Protein AF-A0A024VXI9-F1 (afdb_monomer_lite)

Radius of gyration: 25.1 Å; chains: 1; bounding box: 67×48×62 Å

Foldseek 3Di:
DDPVVLAQPLLVVLQVLLQVLLLVLLVLVVQLCVLLVVCLVCQVCLLVVVVSLVSNLVSLQVSLVVLVVSVVVVVVSFVVQLVLLLCLLVDDPPDDDPDPRSVSSSVVSVVVCVVQVVNDRPDCSDLSSTSQSSSVVDHPNVSHPQQRGCDQDDPPDPDGDQSHSSPSGRNSCPSSNPNPDPPVPPPDPDDPVRVVVVQVPPDQDVVRDRLPQDDLDDDFDWAQQLVVDPPSDHPDTDGSCRVSDDCNVVVVD

Structure (mmCIF, N/CA/C/O backbone):
data_AF-A0A024VXI9-F1
#
_entry.id   AF-A0A024VXI9-F1
#
loop_
_atom_site.group_PDB
_atom_site.id
_atom_site.type_symbol
_atom_site.label_atom_id
_atom_site.label_alt_id
_atom_site.label_comp_id
_atom_site.label_asym_id
_atom_site.label_entity_id
_atom_site.label_seq_id
_atom_site.pdbx_PDB_ins_code
_atom_site.Cartn_x
_atom_site.Cartn_y
_atom_site.Cartn_z
_atom_site.occupancy
_atom_site.B_iso_or_equiv
_atom_site.auth_seq_id
_atom_site.auth_comp_id
_atom_site.auth_asym_id
_atom_site.auth_atom_id
_atom_site.pdbx_PDB_model_num
ATOM 1 N N . MET A 1 1 ? -5.737 -18.892 -28.181 1.00 45.97 1 MET A N 1
ATOM 2 C CA . MET A 1 1 ? -4.770 -17.995 -27.533 1.00 45.97 1 MET A CA 1
ATOM 3 C C . MET A 1 1 ? -5.535 -16.730 -27.223 1.00 45.97 1 MET A C 1
ATOM 5 O O . MET A 1 1 ? -6.016 -16.097 -28.160 1.00 45.97 1 MET A O 1
ATOM 9 N N . THR A 1 2 ? -5.835 -16.485 -25.952 1.00 46.91 2 THR A N 1
ATOM 10 C CA . THR A 1 2 ? -6.564 -15.270 -25.558 1.00 46.91 2 THR A CA 1
ATOM 11 C C . THR A 1 2 ? -5.566 -14.113 -25.455 1.00 46.91 2 THR A C 1
ATOM 13 O O . THR A 1 2 ? -4.361 -14.361 -25.360 1.00 46.91 2 THR A O 1
ATOM 16 N N . PRO A 1 3 ? -6.013 -12.847 -25.497 1.00 58.66 3 PRO A N 1
ATOM 17 C CA . PRO A 1 3 ? -5.131 -11.696 -25.284 1.00 58.66 3 PRO A CA 1
ATOM 18 C C . PRO A 1 3 ? -4.272 -11.800 -24.004 1.00 58.66 3 PRO A C 1
ATOM 20 O O . PRO A 1 3 ? -3.153 -11.289 -23.977 1.00 58.66 3 PRO A O 1
ATOM 23 N N . ASP A 1 4 ? -4.741 -12.533 -22.987 1.00 55.09 4 ASP A N 1
ATOM 24 C CA . ASP A 1 4 ? -4.065 -12.730 -21.696 1.00 55.09 4 ASP A CA 1
ATOM 25 C C . ASP A 1 4 ? -2.755 -13.528 -21.780 1.00 55.09 4 ASP A C 1
ATOM 27 O O . ASP A 1 4 ? -1.863 -13.338 -20.946 1.00 55.09 4 ASP A O 1
ATOM 31 N N . ASP A 1 5 ? -2.601 -14.394 -22.790 1.00 59.16 5 ASP A N 1
ATOM 32 C CA . ASP A 1 5 ? -1.401 -15.222 -22.984 1.00 59.16 5 ASP A CA 1
ATOM 33 C C . ASP A 1 5 ? -0.154 -14.370 -23.304 1.00 59.16 5 ASP A C 1
ATOM 35 O O . ASP A 1 5 ? 0.978 -14.819 -23.106 1.00 59.16 5 ASP A O 1
ATOM 39 N N . TYR A 1 6 ? -0.353 -13.119 -23.738 1.00 74.44 6 TYR A N 1
ATOM 40 C CA . TYR A 1 6 ? 0.705 -12.179 -24.123 1.00 74.44 6 TYR A CA 1
ATOM 41 C C . TYR A 1 6 ? 1.133 -11.222 -23.000 1.00 74.44 6 TYR A C 1
ATOM 43 O O . TYR A 1 6 ? 2.160 -10.553 -23.127 1.00 74.44 6 TYR A O 1
ATOM 51 N N . ILE A 1 7 ? 0.389 -11.164 -21.889 1.00 84.50 7 ILE A N 1
ATOM 52 C CA . ILE A 1 7 ? 0.736 -10.323 -20.736 1.00 84.50 7 ILE A CA 1
ATOM 53 C C . ILE A 1 7 ? 1.818 -11.034 -19.905 1.00 84.50 7 ILE A C 1
ATOM 55 O O . ILE A 1 7 ? 1.638 -12.197 -19.542 1.00 84.50 7 ILE A O 1
ATOM 59 N N . PRO A 1 8 ? 2.940 -10.383 -19.549 1.00 90.94 8 PRO A N 1
ATOM 60 C CA . PRO A 1 8 ? 3.952 -10.995 -18.692 1.00 90.94 8 PRO A CA 1
ATOM 61 C C . PRO A 1 8 ? 3.363 -11.535 -17.381 1.00 90.94 8 PRO A C 1
ATOM 63 O O . PRO A 1 8 ? 2.559 -10.866 -16.725 1.00 90.94 8 PRO A O 1
ATOM 66 N N . GLN A 1 9 ? 3.796 -12.729 -16.957 1.00 90.31 9 GLN A N 1
ATOM 67 C CA . GLN A 1 9 ? 3.235 -13.411 -15.779 1.00 90.31 9 GLN A CA 1
ATOM 68 C C . GLN A 1 9 ? 3.266 -12.540 -14.517 1.00 90.31 9 GLN A C 1
ATOM 70 O O . GLN A 1 9 ? 2.297 -12.522 -13.763 1.00 90.31 9 GLN A O 1
ATOM 75 N N . ARG A 1 10 ? 4.335 -11.764 -14.325 1.00 92.56 10 ARG A N 1
ATOM 76 C CA . ARG A 1 10 ? 4.474 -10.813 -13.217 1.00 92.56 10 ARG A CA 1
ATOM 77 C C . ARG A 1 10 ? 3.333 -9.797 -13.140 1.00 92.56 10 ARG A C 1
ATOM 79 O O . ARG A 1 10 ? 2.882 -9.488 -12.042 1.00 92.56 10 ARG A O 1
ATOM 86 N N . LEU A 1 11 ? 2.860 -9.290 -14.280 1.00 93.06 11 LEU A N 1
ATOM 87 C CA . LEU A 1 11 ? 1.767 -8.314 -14.334 1.00 93.06 11 LEU A CA 1
ATOM 88 C C . LEU A 1 11 ? 0.408 -8.978 -14.079 1.00 93.06 11 LEU A C 1
ATOM 90 O O . LEU A 1 11 ? -0.421 -8.414 -13.366 1.00 93.06 11 LEU A O 1
ATOM 94 N N . ARG A 1 12 ? 0.212 -10.214 -14.558 1.00 92.56 12 ARG A N 1
ATOM 95 C CA . ARG A 1 12 ? -0.976 -11.023 -14.224 1.00 92.56 12 ARG A CA 1
ATOM 96 C C . ARG A 1 12 ? -1.051 -11.339 -12.729 1.00 92.56 12 ARG A C 1
ATOM 98 O O . ARG A 1 12 ? -2.090 -11.174 -12.112 1.00 92.56 12 ARG A O 1
ATOM 105 N N . TRP A 1 13 ? 0.064 -11.716 -12.109 1.00 94.38 13 TRP A N 1
ATOM 106 C CA . TRP A 1 13 ? 0.093 -11.938 -10.661 1.00 94.38 13 TRP A CA 1
ATOM 107 C C . TRP A 1 13 ? -0.081 -10.653 -9.860 1.00 94.38 13 TRP A C 1
ATOM 109 O O . TRP A 1 13 ? -0.671 -10.689 -8.789 1.00 94.38 13 TRP A O 1
ATOM 119 N N . MET A 1 14 ? 0.407 -9.514 -10.355 1.00 96.00 14 MET A N 1
ATOM 120 C CA . MET A 1 14 ? 0.192 -8.224 -9.700 1.00 96.00 14 MET A CA 1
ATOM 121 C C . MET A 1 14 ? -1.290 -7.824 -9.702 1.00 96.00 14 MET A C 1
ATOM 123 O O . MET A 1 14 ? -1.795 -7.377 -8.672 1.00 96.00 14 MET A O 1
ATOM 127 N N . THR A 1 15 ? -1.981 -7.997 -10.831 1.00 94.25 15 THR A N 1
ATOM 128 C CA . THR A 1 15 ? -3.424 -7.725 -10.947 1.00 94.25 15 THR A CA 1
ATOM 129 C C . THR A 1 15 ? -4.232 -8.684 -10.076 1.00 94.25 15 THR A C 1
ATOM 131 O O . THR A 1 15 ? -4.996 -8.223 -9.232 1.00 94.25 15 THR A O 1
ATOM 134 N N . GLU A 1 16 ? -3.962 -9.990 -10.151 1.00 93.69 16 GLU A N 1
ATOM 135 C CA . GLU A 1 16 ? -4.599 -10.999 -9.293 1.00 93.69 16 GLU A CA 1
ATOM 136 C C . GLU A 1 16 ? -4.354 -10.718 -7.796 1.00 93.69 16 GLU A C 1
ATOM 138 O O . GLU A 1 16 ? -5.261 -10.807 -6.966 1.00 93.69 16 GLU A O 1
ATOM 143 N N . TRP A 1 17 ? -3.137 -10.305 -7.429 1.00 97.62 17 TRP A N 1
ATOM 144 C CA . TRP A 1 17 ? -2.803 -9.920 -6.058 1.00 97.62 17 TRP A CA 1
ATOM 145 C C . TRP A 1 17 ? -3.652 -8.739 -5.567 1.00 97.62 17 TRP A C 1
ATOM 147 O O . TRP A 1 17 ? -4.118 -8.762 -4.426 1.00 97.62 17 TRP A O 1
ATOM 157 N N . ALA A 1 18 ? -3.891 -7.731 -6.413 1.00 96.69 18 ALA A N 1
ATOM 158 C CA . ALA A 1 18 ? -4.732 -6.585 -6.068 1.00 96.69 18 ALA A CA 1
ATOM 159 C C . ALA A 1 18 ? -6.206 -6.984 -5.879 1.00 96.69 18 ALA A C 1
ATOM 161 O O . ALA A 1 18 ? -6.856 -6.508 -4.945 1.00 96.69 18 ALA A O 1
ATOM 162 N N . GLU A 1 19 ? -6.718 -7.906 -6.695 1.00 95.25 19 GLU A N 1
ATOM 163 C CA . GLU A 1 19 ? -8.073 -8.454 -6.548 1.00 95.25 19 GLU A CA 1
ATOM 164 C C . GLU A 1 19 ? -8.240 -9.201 -5.215 1.00 95.25 19 GLU A C 1
ATOM 166 O O . GLU A 1 19 ? -9.183 -8.954 -4.455 1.00 95.25 19 GLU A O 1
ATOM 171 N N . TRP A 1 20 ? -7.294 -10.083 -4.875 1.00 97.38 20 TRP A N 1
ATOM 172 C CA . TRP A 1 20 ? -7.308 -10.805 -3.598 1.00 97.38 20 TRP A CA 1
ATOM 173 C C . TRP A 1 20 ? -7.130 -9.884 -2.395 1.00 97.38 20 TRP A C 1
ATOM 175 O O . TRP A 1 20 ? -7.787 -10.083 -1.367 1.00 97.38 20 TRP A O 1
ATOM 185 N N . PHE A 1 21 ? -6.285 -8.859 -2.520 1.00 97.44 21 PHE A N 1
ATOM 186 C CA . PHE A 1 21 ? -6.164 -7.817 -1.510 1.00 97.44 21 PHE A CA 1
ATOM 187 C C . PHE A 1 21 ? -7.519 -7.152 -1.254 1.00 97.44 21 PHE A C 1
ATOM 189 O O . PHE A 1 21 ? -7.932 -7.055 -0.099 1.00 97.44 21 PHE A O 1
ATOM 196 N N . CYS A 1 22 ? -8.235 -6.749 -2.308 1.00 97.25 22 CYS A N 1
ATOM 197 C CA . CYS A 1 22 ? -9.537 -6.101 -2.180 1.00 97.25 22 CYS A CA 1
ATOM 198 C C . CYS A 1 22 ? -10.584 -6.998 -1.506 1.00 97.25 22 CYS A C 1
ATOM 200 O O . CYS A 1 22 ? -11.308 -6.533 -0.623 1.00 97.25 22 CYS A O 1
ATOM 202 N N . LYS A 1 23 ? -10.622 -8.295 -1.834 1.00 96.81 23 LYS A N 1
ATOM 203 C CA . LYS A 1 23 ? -11.496 -9.269 -1.151 1.00 96.81 23 LYS A CA 1
ATOM 204 C C . LYS A 1 23 ? -11.173 -9.371 0.340 1.00 96.81 23 LYS A C 1
ATOM 206 O O . LYS A 1 23 ? -12.058 -9.245 1.186 1.00 96.81 23 LYS A O 1
ATOM 211 N N . MET A 1 24 ? -9.892 -9.518 0.675 1.00 97.00 24 MET A N 1
ATOM 212 C CA . MET A 1 24 ? -9.421 -9.574 2.061 1.00 97.00 24 MET A CA 1
ATOM 213 C C . MET A 1 24 ? -9.732 -8.280 2.830 1.00 97.00 24 MET A C 1
ATOM 215 O O . MET A 1 24 ? -10.194 -8.332 3.975 1.00 97.00 24 MET A O 1
ATOM 219 N N . GLN A 1 25 ? -9.508 -7.122 2.203 1.00 97.19 25 GLN A N 1
ATOM 220 C CA . GLN A 1 25 ? -9.774 -5.801 2.771 1.00 97.19 25 GLN A CA 1
ATOM 221 C C . GLN A 1 25 ? -11.268 -5.620 3.045 1.00 97.19 25 GLN A C 1
ATOM 223 O O . GLN A 1 25 ? -11.635 -5.187 4.137 1.00 97.19 25 GLN A O 1
ATOM 228 N N . SER A 1 26 ? -12.121 -6.028 2.105 1.00 96.38 26 SER A N 1
ATOM 229 C CA . SER A 1 26 ? -13.579 -5.983 2.228 1.00 96.38 26 SER A CA 1
ATOM 230 C C . SER A 1 26 ? -14.079 -6.830 3.403 1.00 96.38 26 SER A C 1
ATOM 232 O O . SER A 1 26 ? -14.871 -6.362 4.226 1.00 96.38 26 SER A O 1
ATOM 234 N N . GLU A 1 27 ? -13.550 -8.046 3.573 1.00 96.62 27 GLU A N 1
ATOM 235 C CA . GLU A 1 27 ? -13.871 -8.896 4.725 1.00 96.62 27 GLU A CA 1
ATOM 236 C C . GLU A 1 27 ? -13.400 -8.301 6.057 1.00 96.62 27 GLU A C 1
ATOM 238 O O . GLU A 1 27 ? -14.115 -8.359 7.064 1.00 96.62 27 GLU A O 1
ATOM 243 N N . ALA A 1 28 ? -12.187 -7.742 6.091 1.00 96.75 28 ALA A N 1
ATOM 244 C CA . ALA A 1 28 ? -11.655 -7.085 7.279 1.00 96.75 28 ALA A CA 1
ATOM 245 C C . ALA A 1 28 ? -12.487 -5.845 7.645 1.00 96.75 28 ALA A C 1
ATOM 247 O O . ALA A 1 28 ? -12.810 -5.649 8.817 1.00 96.75 28 ALA A O 1
ATOM 248 N N . TYR A 1 29 ? -12.889 -5.059 6.645 1.00 96.06 29 TYR A N 1
ATOM 249 C CA . TYR A 1 29 ? -13.752 -3.895 6.807 1.00 96.06 29 TYR A CA 1
ATOM 250 C C . TYR A 1 29 ? -15.145 -4.282 7.314 1.00 96.06 29 TYR A C 1
ATOM 252 O O . TYR A 1 29 ? -15.661 -3.644 8.229 1.00 96.06 29 TYR A O 1
ATOM 260 N N . LYS A 1 30 ? -15.749 -5.355 6.786 1.00 96.25 30 LYS A N 1
ATOM 261 C CA . LYS A 1 30 ? -17.047 -5.852 7.266 1.00 96.25 30 LYS A CA 1
ATOM 262 C C . LYS A 1 30 ? -16.998 -6.199 8.756 1.00 96.25 30 LYS A C 1
ATOM 264 O O . LYS A 1 30 ? -17.846 -5.734 9.514 1.00 96.25 30 LYS A O 1
ATOM 269 N N . LYS A 1 31 ? -15.965 -6.934 9.185 1.00 95.75 31 LYS A N 1
ATOM 270 C CA . LYS A 1 31 ? -15.748 -7.274 10.602 1.00 95.75 31 LYS A CA 1
ATOM 271 C C . LYS A 1 31 ? -15.567 -6.024 11.460 1.00 95.75 31 LYS A C 1
ATOM 273 O O . LYS A 1 31 ? -16.170 -5.926 12.523 1.00 95.75 31 LYS A O 1
ATOM 278 N N . LEU A 1 32 ? -14.782 -5.055 10.989 1.00 94.56 32 LEU A N 1
ATOM 279 C CA . LEU A 1 32 ? -14.606 -3.778 11.678 1.00 94.56 32 LEU A CA 1
ATOM 280 C C . LEU A 1 32 ? -15.942 -3.046 11.853 1.00 94.56 32 LEU A C 1
ATOM 282 O O . LEU A 1 32 ? -16.283 -2.639 12.960 1.00 94.56 32 LEU A O 1
ATOM 286 N N . LYS A 1 33 ? -16.717 -2.919 10.772 1.00 94.25 33 LYS A N 1
ATOM 287 C CA . LYS A 1 33 ? -18.013 -2.237 10.767 1.00 94.25 33 LYS A CA 1
ATOM 288 C C . LYS A 1 33 ? -19.001 -2.876 11.743 1.00 94.25 33 LYS A C 1
ATOM 290 O O . LYS A 1 33 ? -19.714 -2.157 12.435 1.00 94.25 33 LYS A O 1
ATOM 295 N N . GLU A 1 34 ? -19.044 -4.206 11.809 1.00 94.56 34 GLU A N 1
ATOM 296 C CA . GLU A 1 34 ? -19.900 -4.944 12.745 1.00 94.56 34 GLU A CA 1
ATOM 297 C C . GLU A 1 34 ? -19.502 -4.665 14.202 1.00 94.56 34 GLU A C 1
ATOM 299 O O . GLU A 1 34 ? -20.344 -4.253 15.002 1.00 94.56 34 GLU A O 1
ATOM 304 N N . GLN A 1 35 ? -18.214 -4.804 14.528 1.00 92.62 35 GLN A N 1
ATOM 305 C CA . GLN A 1 35 ? -17.695 -4.637 15.892 1.00 92.62 35 GLN A CA 1
ATOM 306 C C . GLN A 1 35 ? -17.712 -3.176 16.374 1.00 92.62 35 GLN A C 1
ATOM 308 O O . GLN A 1 35 ? -17.827 -2.920 17.569 1.00 92.62 35 GLN A O 1
ATOM 313 N N . CYS A 1 36 ? -17.643 -2.212 15.454 1.00 90.88 36 CYS A N 1
ATOM 314 C CA . CYS A 1 36 ? -17.674 -0.779 15.754 1.00 90.88 36 CYS A CA 1
ATOM 315 C C . CYS A 1 36 ? -19.050 -0.123 15.542 1.00 90.88 36 CYS A C 1
ATOM 317 O O . CYS A 1 36 ? -19.167 1.092 15.705 1.00 90.88 36 CYS A O 1
ATOM 319 N N . SER A 1 37 ? -20.091 -0.885 15.186 1.00 90.00 37 SER A N 1
ATOM 320 C CA . SER A 1 37 ? -21.435 -0.368 14.866 1.00 90.00 37 SER A CA 1
ATOM 321 C C . SER A 1 37 ? -22.007 0.524 15.974 1.00 90.00 37 SER A C 1
ATOM 323 O O . SER A 1 37 ? -22.328 1.688 15.735 1.00 90.00 37 SER A O 1
ATOM 325 N N . GLN A 1 38 ? -22.008 0.026 17.211 1.00 84.69 38 GLN A N 1
ATOM 326 C CA . GLN A 1 38 ? -22.490 0.761 18.384 1.00 84.69 38 GLN A CA 1
ATOM 327 C C . GLN A 1 38 ? -21.679 2.034 18.642 1.00 84.69 38 GLN A C 1
ATOM 329 O O . GLN A 1 38 ? -22.221 3.057 19.058 1.00 84.69 38 GLN A O 1
ATOM 334 N N . CYS A 1 39 ? -20.376 1.996 18.361 1.00 83.38 39 CYS A N 1
ATOM 335 C CA . CYS A 1 39 ? -19.511 3.155 18.523 1.00 83.38 39 CYS A CA 1
ATOM 336 C C . CYS A 1 39 ? -19.731 4.221 17.451 1.00 83.38 39 CYS A C 1
ATOM 338 O O . CYS A 1 39 ? -19.633 5.415 17.735 1.00 83.38 39 CYS A O 1
ATOM 340 N N . LYS A 1 40 ? -20.114 3.805 16.243 1.00 82.50 40 LYS A N 1
ATOM 341 C CA . LYS A 1 40 ? -20.500 4.709 15.160 1.00 82.50 40 LYS A CA 1
ATOM 342 C C . LYS A 1 40 ? -21.817 5.430 15.461 1.00 82.50 40 LYS A C 1
ATOM 344 O O . LYS A 1 40 ? -21.920 6.620 15.183 1.00 82.50 40 LYS A O 1
ATOM 349 N N . GLU A 1 41 ? -22.782 4.739 16.070 1.00 84.00 41 GLU A N 1
ATOM 350 C CA . GLU A 1 41 ? -24.074 5.313 16.480 1.00 84.00 41 GLU A CA 1
ATOM 351 C C . GLU A 1 41 ? -23.945 6.248 17.687 1.00 84.00 41 GLU A C 1
ATOM 353 O O . GLU A 1 41 ? -24.466 7.361 17.681 1.00 84.00 41 GLU A O 1
ATOM 358 N N . LYS A 1 42 ? -23.216 5.816 18.724 1.00 76.94 42 LYS A N 1
ATOM 359 C CA . LYS A 1 42 ? -23.038 6.585 19.965 1.00 76.94 42 LYS A CA 1
ATOM 360 C C . LYS A 1 42 ? -22.083 7.774 19.797 1.00 76.94 42 LYS A C 1
ATOM 362 O O . LYS A 1 42 ? -22.089 8.682 20.631 1.00 76.94 42 LYS A O 1
ATOM 367 N N . GLY A 1 43 ? -21.250 7.786 18.754 1.00 75.38 43 GLY A N 1
ATOM 368 C CA . GLY A 1 43 ? -20.264 8.839 18.514 1.00 75.38 43 GLY A CA 1
ATOM 369 C C . GLY A 1 43 ? -19.352 9.032 19.728 1.00 75.38 43 GLY A C 1
ATOM 370 O O . GLY A 1 43 ? -18.764 8.077 20.227 1.00 75.38 43 GLY A O 1
ATOM 371 N N . ASN A 1 44 ? -19.277 10.257 20.261 1.00 69.94 44 ASN A N 1
ATOM 372 C CA . ASN A 1 44 ? -18.457 10.552 21.446 1.00 69.94 44 ASN A CA 1
ATOM 373 C C . ASN A 1 44 ? -18.884 9.744 22.691 1.00 69.94 44 ASN A C 1
ATOM 375 O O . ASN A 1 44 ? -18.056 9.490 23.559 1.00 69.94 44 ASN A O 1
ATOM 379 N N . ASN A 1 45 ? -20.142 9.290 22.766 1.00 68.88 45 ASN A N 1
ATOM 380 C CA . ASN A 1 45 ? -20.634 8.504 23.900 1.00 68.88 45 ASN A CA 1
ATOM 381 C C . ASN A 1 45 ? -20.119 7.053 23.892 1.00 68.88 45 ASN A C 1
ATOM 383 O O . ASN A 1 45 ? -20.225 6.376 24.913 1.00 68.88 45 ASN A O 1
ATOM 387 N N . CYS A 1 46 ? -19.530 6.575 22.785 1.00 74.19 46 CYS A N 1
ATOM 388 C CA . CYS A 1 46 ? -18.820 5.288 22.740 1.00 74.19 46 CYS A CA 1
ATOM 389 C C . CYS A 1 46 ? -17.688 5.239 23.776 1.00 74.19 46 CYS A C 1
ATOM 391 O O . CYS A 1 46 ? -17.494 4.215 24.422 1.00 74.19 46 CYS A O 1
ATOM 393 N N . MET A 1 47 ? -17.012 6.369 24.018 1.00 66.19 47 MET A N 1
ATOM 394 C CA . MET A 1 47 ? -15.902 6.447 24.976 1.00 66.19 47 MET A CA 1
ATOM 395 C C . MET A 1 47 ? -16.342 6.232 26.430 1.00 66.19 47 MET A C 1
ATOM 397 O O . MET A 1 47 ? -15.533 5.875 27.283 1.00 66.19 47 MET A O 1
ATOM 401 N N . HIS A 1 48 ? -17.632 6.416 26.724 1.00 64.88 48 HIS A N 1
ATOM 402 C CA . HIS A 1 48 ? -18.211 6.138 28.038 1.00 64.88 48 HIS A CA 1
ATOM 403 C C . HIS A 1 48 ? -18.713 4.685 28.174 1.00 64.88 48 HIS A C 1
ATOM 405 O O . HIS A 1 48 ? -18.942 4.222 29.290 1.00 64.88 48 HIS A O 1
ATOM 411 N N . GLY A 1 49 ? -18.826 3.944 27.062 1.00 63.69 49 GLY A N 1
ATOM 412 C CA . GLY A 1 49 ? -19.119 2.508 27.004 1.00 63.69 49 GLY A CA 1
ATOM 413 C C . GLY A 1 49 ? -17.831 1.695 26.881 1.00 63.69 49 GLY A C 1
ATOM 414 O O . GLY A 1 49 ? -17.430 1.298 25.789 1.00 63.69 49 GLY A O 1
ATOM 415 N N . ARG A 1 50 ? -17.142 1.480 28.011 1.00 69.62 50 ARG A N 1
ATOM 416 C CA . ARG A 1 50 ? -15.787 0.891 28.053 1.00 69.62 50 ARG A CA 1
ATOM 417 C C . ARG A 1 50 ? -15.701 -0.467 27.328 1.00 69.62 50 ARG A C 1
ATOM 419 O O . ARG A 1 50 ? -14.696 -0.749 26.688 1.00 69.62 50 ARG A O 1
ATOM 426 N N . ASN A 1 51 ? -16.755 -1.286 27.381 1.00 78.62 51 ASN A N 1
ATOM 427 C CA . ASN A 1 51 ? -16.778 -2.611 26.748 1.00 78.62 51 ASN A CA 1
ATOM 428 C C . ASN A 1 51 ? -16.935 -2.539 25.221 1.00 78.62 51 ASN A C 1
ATOM 430 O O . ASN A 1 51 ? -16.219 -3.233 24.494 1.00 78.62 51 ASN A O 1
ATOM 434 N N . GLU A 1 52 ? -17.834 -1.689 24.725 1.00 80.62 52 GLU A N 1
ATOM 435 C CA . GLU A 1 52 ? -18.020 -1.456 23.292 1.00 80.62 52 GLU A CA 1
ATOM 436 C C . GLU A 1 52 ? -16.774 -0.827 22.669 1.00 80.62 52 GLU A C 1
ATOM 438 O O . GLU A 1 52 ? -16.325 -1.262 21.607 1.00 80.62 52 GLU A O 1
ATOM 443 N N . CYS A 1 53 ? -16.172 0.138 23.372 1.00 83.44 53 CYS A N 1
ATOM 444 C CA . CYS A 1 53 ? -14.942 0.776 22.927 1.00 83.44 53 CYS A CA 1
ATOM 445 C C . CYS A 1 53 ? -13.797 -0.232 22.810 1.00 83.44 53 CYS A C 1
ATOM 447 O O . CYS A 1 53 ? -13.174 -0.332 21.760 1.00 83.44 53 CYS A O 1
ATOM 449 N N . ASN A 1 54 ? -13.569 -1.048 23.845 1.00 85.25 54 ASN A N 1
ATOM 450 C CA . ASN A 1 54 ? -12.524 -2.076 23.828 1.00 85.25 54 ASN A CA 1
ATOM 451 C C . ASN A 1 54 ? -12.688 -3.049 22.652 1.00 85.25 54 ASN A C 1
ATOM 453 O O . ASN A 1 54 ? -11.707 -3.433 22.011 1.00 85.25 54 ASN A O 1
ATOM 457 N N . THR A 1 55 ? -13.933 -3.422 22.352 1.00 89.44 55 THR A N 1
ATOM 458 C CA . THR A 1 55 ? -14.264 -4.312 21.235 1.00 89.44 55 THR A CA 1
ATOM 459 C C . THR A 1 55 ? -13.943 -3.654 19.889 1.00 89.44 55 THR A C 1
ATOM 461 O O . THR A 1 55 ? -13.282 -4.264 19.045 1.00 89.44 55 THR A O 1
ATOM 464 N N . CYS A 1 56 ? -14.330 -2.387 19.704 1.00 89.75 56 CYS A N 1
ATOM 465 C CA . CYS A 1 56 ? -14.011 -1.634 18.494 1.00 89.75 56 CYS A CA 1
ATOM 466 C C . CYS A 1 56 ? -12.498 -1.394 18.343 1.00 89.75 56 CYS A C 1
ATOM 468 O O . CYS A 1 56 ? -11.949 -1.667 17.278 1.00 89.75 56 CYS A O 1
ATOM 470 N N . THR A 1 57 ? -11.788 -1.004 19.407 1.00 88.81 57 THR A N 1
ATOM 471 C CA . THR A 1 57 ? -10.323 -0.836 19.407 1.00 88.81 57 THR A CA 1
ATOM 472 C C . THR A 1 57 ? -9.608 -2.119 18.986 1.00 88.81 57 THR A C 1
ATOM 474 O O . THR A 1 57 ? -8.702 -2.088 18.147 1.00 88.81 57 THR A O 1
ATOM 477 N N . ALA A 1 58 ? -10.029 -3.270 19.520 1.00 90.62 58 ALA A N 1
ATOM 478 C CA . ALA A 1 58 ? -9.473 -4.563 19.132 1.00 90.62 58 ALA A CA 1
ATOM 479 C C . ALA A 1 58 ? -9.720 -4.867 17.643 1.00 90.62 58 ALA A C 1
ATOM 481 O O . ALA A 1 58 ? -8.815 -5.342 16.952 1.00 90.62 58 ALA A O 1
ATOM 482 N N . ALA A 1 59 ? -10.910 -4.544 17.127 1.00 94.00 59 ALA A N 1
ATOM 483 C CA . ALA A 1 59 ? -11.237 -4.703 15.713 1.00 94.00 59 ALA A CA 1
ATOM 484 C C . ALA A 1 59 ? -10.422 -3.759 14.807 1.00 94.00 59 ALA A C 1
ATOM 486 O O . ALA A 1 59 ? -9.903 -4.206 13.781 1.00 94.00 59 ALA A O 1
ATOM 487 N N . CYS A 1 60 ? -10.237 -2.494 15.200 1.00 91.69 60 CYS A N 1
ATOM 488 C CA . CYS A 1 60 ? -9.396 -1.521 14.494 1.00 91.69 60 CYS A CA 1
ATOM 489 C C . CYS A 1 60 ? -7.943 -1.999 14.414 1.00 91.69 60 CYS A C 1
ATOM 491 O O . CYS A 1 60 ? -7.344 -2.004 13.337 1.00 91.69 60 CYS A O 1
ATOM 493 N N . LYS A 1 61 ? -7.395 -2.503 15.527 1.00 91.81 61 LYS A N 1
ATOM 494 C CA . LYS A 1 61 ? -6.053 -3.095 15.558 1.00 91.81 61 LYS A CA 1
ATOM 495 C C . LYS A 1 61 ? -5.945 -4.306 14.629 1.00 91.81 61 LYS A C 1
ATOM 497 O O . LYS A 1 61 ? -5.008 -4.390 13.840 1.00 91.81 61 LYS A O 1
ATOM 502 N N . ALA A 1 62 ? -6.921 -5.213 14.671 1.00 94.12 62 ALA A N 1
ATOM 503 C CA . ALA A 1 62 ? -6.935 -6.391 13.809 1.00 94.12 62 ALA A CA 1
ATOM 504 C C . ALA A 1 62 ? -7.016 -6.031 12.313 1.00 94.12 62 ALA A C 1
ATOM 506 O O . ALA A 1 62 ? -6.374 -6.689 11.492 1.00 94.12 62 ALA A O 1
ATOM 507 N N . TYR A 1 63 ? -7.776 -4.990 11.952 1.00 95.31 63 TYR A N 1
ATOM 508 C CA . TYR A 1 63 ? -7.802 -4.443 10.594 1.00 95.31 63 TYR A CA 1
ATOM 509 C C . TYR A 1 63 ? -6.418 -3.907 10.200 1.00 95.31 63 TYR A C 1
ATOM 511 O O . TYR A 1 63 ? -5.840 -4.379 9.219 1.00 95.31 63 TYR A O 1
ATOM 519 N N . ARG A 1 64 ? -5.843 -3.008 11.011 1.00 94.00 64 ARG A N 1
ATOM 520 C CA . ARG A 1 64 ? -4.519 -2.408 10.778 1.00 94.00 64 ARG A CA 1
ATOM 521 C C . ARG A 1 64 ? -3.431 -3.463 10.579 1.00 94.00 64 ARG A C 1
ATOM 523 O O . ARG A 1 64 ? -2.652 -3.379 9.631 1.00 94.00 64 ARG A O 1
ATOM 530 N N . ASP A 1 65 ? -3.401 -4.483 11.433 1.00 92.19 65 ASP A N 1
ATOM 531 C CA . ASP A 1 65 ? -2.406 -5.558 11.378 1.00 92.19 65 ASP A CA 1
ATOM 532 C C . ASP A 1 65 ? -2.514 -6.393 10.095 1.00 92.19 65 ASP A C 1
ATOM 534 O O . ASP A 1 65 ? -1.499 -6.862 9.570 1.00 92.19 65 ASP A O 1
ATOM 538 N N . LYS A 1 66 ? -3.731 -6.583 9.567 1.00 94.88 66 LYS A N 1
ATOM 539 C CA . LYS A 1 66 ? -3.935 -7.233 8.268 1.00 94.88 66 LYS A CA 1
ATOM 540 C C . LYS A 1 66 ? -3.443 -6.347 7.134 1.00 94.88 66 LYS A C 1
ATOM 542 O O . LYS A 1 66 ? -2.609 -6.805 6.357 1.00 94.88 66 LYS A O 1
ATOM 547 N N . ILE A 1 67 ? -3.895 -5.095 7.069 1.00 95.00 67 ILE A N 1
ATOM 548 C CA . ILE A 1 67 ? -3.522 -4.165 5.995 1.00 95.00 67 ILE A CA 1
ATOM 549 C C . ILE A 1 67 ? -2.003 -3.987 5.918 1.00 95.00 67 ILE A C 1
ATOM 551 O O . ILE A 1 67 ? -1.425 -4.154 4.846 1.00 95.00 67 ILE A O 1
ATOM 555 N N . LYS A 1 68 ? -1.327 -3.809 7.059 1.00 93.25 68 LYS A N 1
ATOM 556 C CA . LYS A 1 68 ? 0.134 -3.640 7.124 1.00 93.25 68 LYS A CA 1
ATOM 557 C C . LYS A 1 68 ? 0.919 -4.834 6.565 1.00 93.25 68 LYS A C 1
ATOM 559 O O . LYS A 1 68 ? 2.031 -4.674 6.064 1.00 93.25 68 LYS A O 1
ATOM 564 N N . LYS A 1 69 ? 0.386 -6.059 6.651 1.00 94.38 69 LYS A N 1
ATOM 565 C CA . LYS A 1 69 ? 1.034 -7.242 6.051 1.00 94.38 69 LYS A CA 1
ATOM 566 C C . LYS A 1 69 ? 0.994 -7.187 4.525 1.00 94.38 69 LYS A C 1
ATOM 568 O O . LYS A 1 69 ? 1.998 -7.508 3.892 1.00 94.38 69 LYS A O 1
ATOM 573 N N . TRP A 1 70 ? -0.132 -6.762 3.961 1.00 97.06 70 TRP A N 1
ATOM 574 C CA . TRP A 1 70 ? -0.311 -6.618 2.517 1.00 97.06 70 TRP A CA 1
ATOM 575 C C . TRP A 1 70 ? 0.445 -5.409 1.970 1.00 97.06 70 TRP A C 1
ATOM 577 O O . TRP A 1 70 ? 1.110 -5.521 0.948 1.00 97.06 70 TRP A O 1
ATOM 587 N N . GLU A 1 71 ? 0.465 -4.298 2.701 1.00 94.50 71 GLU A N 1
ATOM 588 C CA . GLU A 1 71 ? 1.248 -3.113 2.346 1.00 94.50 71 GLU A CA 1
ATOM 589 C C . GLU A 1 71 ? 2.743 -3.429 2.190 1.00 94.50 71 GLU A C 1
ATOM 591 O O . GLU A 1 71 ? 3.386 -3.013 1.229 1.00 94.50 71 GLU A O 1
ATOM 596 N N . LYS A 1 72 ? 3.307 -4.256 3.081 1.00 93.69 72 LYS A N 1
ATOM 597 C CA . LYS A 1 72 ? 4.701 -4.716 2.955 1.00 93.69 72 LYS A CA 1
ATOM 598 C C . LYS A 1 72 ? 4.964 -5.485 1.660 1.00 93.69 72 LYS A C 1
ATOM 600 O O . LYS A 1 72 ? 6.076 -5.423 1.136 1.00 93.69 72 LYS A O 1
ATOM 605 N N . GLN A 1 73 ? 3.984 -6.245 1.172 1.00 94.19 73 GLN A N 1
ATOM 606 C CA . GLN A 1 73 ? 4.084 -6.928 -0.119 1.00 94.19 73 GLN A CA 1
ATOM 607 C C . GLN A 1 73 ? 3.952 -5.914 -1.260 1.00 94.19 73 GLN A C 1
ATOM 609 O O . GLN A 1 73 ? 4.803 -5.902 -2.149 1.00 94.19 73 GLN A O 1
ATOM 614 N N . TRP A 1 74 ? 2.972 -5.008 -1.176 1.00 95.50 74 TRP A N 1
ATOM 615 C CA . TRP A 1 74 ? 2.753 -3.941 -2.151 1.00 95.50 74 TRP A CA 1
ATOM 616 C C . TRP A 1 74 ? 3.997 -3.089 -2.378 1.00 95.50 74 TRP A C 1
ATOM 618 O O . TRP A 1 74 ? 4.373 -2.858 -3.520 1.00 95.50 74 TRP A O 1
ATOM 628 N N . THR A 1 75 ? 4.699 -2.689 -1.315 1.00 92.31 75 THR A N 1
ATOM 629 C CA . THR A 1 75 ? 5.926 -1.887 -1.424 1.00 92.31 75 THR A CA 1
ATOM 630 C C . THR A 1 75 ? 7.005 -2.578 -2.258 1.00 92.31 75 THR A C 1
ATOM 632 O O . THR A 1 75 ? 7.699 -1.923 -3.033 1.00 92.31 75 THR A O 1
A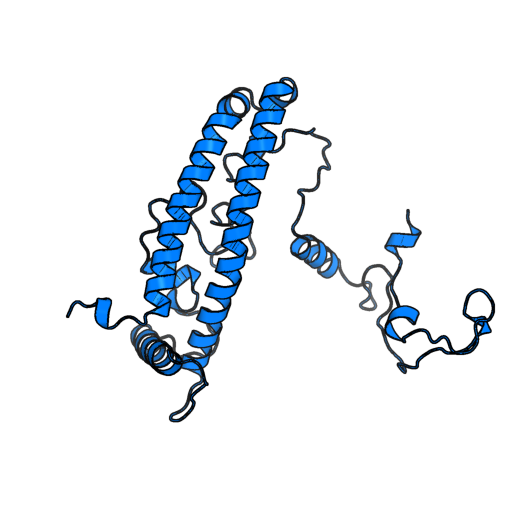TOM 635 N N . LYS A 1 76 ? 7.119 -3.908 -2.162 1.00 94.00 76 LYS A N 1
ATOM 636 C CA . LYS A 1 76 ? 8.055 -4.683 -2.988 1.00 94.00 76 LYS A CA 1
ATOM 637 C C . LYS A 1 76 ? 7.573 -4.796 -4.433 1.00 94.00 76 LYS A C 1
ATOM 639 O O . LYS A 1 76 ? 8.371 -4.639 -5.351 1.00 94.00 76 LYS A O 1
ATOM 644 N N . ILE A 1 77 ? 6.280 -5.054 -4.621 1.00 93.94 77 ILE A N 1
ATOM 645 C CA . ILE A 1 77 ? 5.650 -5.186 -5.939 1.00 93.94 77 ILE A CA 1
ATOM 646 C C . ILE A 1 77 ? 5.771 -3.871 -6.720 1.00 93.94 77 ILE A C 1
ATOM 648 O O . ILE A 1 77 ? 6.323 -3.873 -7.819 1.00 93.94 77 ILE A O 1
ATOM 652 N N . LYS A 1 78 ? 5.342 -2.745 -6.130 1.00 93.44 78 LYS A N 1
ATOM 653 C CA . LYS A 1 78 ? 5.392 -1.422 -6.769 1.00 93.44 78 LYS A CA 1
ATOM 654 C C . LYS A 1 78 ? 6.824 -0.990 -7.080 1.00 93.44 78 LYS A C 1
ATOM 656 O O . LYS A 1 78 ? 7.090 -0.550 -8.191 1.00 93.44 78 LYS A O 1
ATOM 661 N N . GLY A 1 79 ? 7.758 -1.218 -6.150 1.00 91.94 79 GLY A N 1
ATOM 662 C CA . GLY A 1 79 ? 9.168 -0.889 -6.357 1.00 91.94 79 GLY A CA 1
ATOM 663 C C . GLY A 1 79 ? 9.776 -1.667 -7.524 1.00 91.94 79 GLY A C 1
ATOM 664 O O . GLY A 1 79 ? 10.447 -1.081 -8.368 1.00 91.94 79 GLY A O 1
ATOM 665 N N . LYS A 1 80 ? 9.491 -2.975 -7.627 1.00 92.00 80 LYS A N 1
ATOM 666 C CA . LYS A 1 80 ? 9.995 -3.785 -8.744 1.00 92.00 80 LYS A CA 1
ATOM 667 C C . LYS A 1 80 ? 9.348 -3.413 -10.078 1.00 92.00 80 LYS A C 1
ATOM 669 O O . LYS A 1 80 ? 10.030 -3.419 -11.099 1.00 92.00 80 LYS A O 1
ATOM 674 N N . TYR A 1 81 ? 8.057 -3.087 -10.079 1.00 94.00 81 TYR A N 1
ATOM 675 C CA . TYR A 1 81 ? 7.360 -2.597 -11.268 1.00 94.00 81 TYR A CA 1
ATOM 676 C C . TYR A 1 81 ? 8.020 -1.321 -11.806 1.00 94.00 81 TYR A C 1
ATOM 678 O O . TYR A 1 81 ? 8.414 -1.283 -12.968 1.00 94.00 81 TYR A O 1
ATOM 686 N N . GLU A 1 82 ? 8.192 -0.307 -10.953 1.00 91.69 82 GLU A N 1
ATOM 687 C CA . GLU A 1 82 ? 8.765 0.992 -11.335 1.00 91.69 82 GLU A CA 1
ATOM 688 C C . GLU A 1 82 ? 10.222 0.850 -11.798 1.00 91.69 82 GLU A C 1
ATOM 690 O O . GLU A 1 82 ? 10.621 1.447 -12.798 1.00 91.69 82 GLU A O 1
ATOM 695 N N . GLU A 1 83 ? 11.005 -0.005 -11.132 1.00 90.44 83 GLU A N 1
ATOM 696 C CA . GLU A 1 83 ? 12.369 -0.346 -11.545 1.00 90.44 83 GLU A CA 1
ATOM 697 C C . GLU A 1 83 ? 12.403 -0.899 -12.982 1.00 90.44 83 GLU A C 1
ATOM 699 O O . GLU A 1 83 ? 13.182 -0.428 -13.811 1.00 90.44 83 GLU A O 1
ATOM 704 N N . LEU A 1 84 ? 11.547 -1.878 -13.295 1.00 91.38 84 LEU A N 1
ATOM 705 C CA . LEU A 1 84 ? 11.477 -2.498 -14.622 1.00 91.38 84 LEU A CA 1
ATOM 706 C C . LEU A 1 84 ? 10.934 -1.531 -15.683 1.00 91.38 84 LEU A C 1
ATOM 708 O O . LEU A 1 84 ? 11.436 -1.519 -16.808 1.00 91.38 84 LEU A O 1
ATOM 712 N N . TYR A 1 85 ? 9.961 -0.692 -15.326 1.00 89.94 85 TYR A N 1
ATOM 713 C CA . TYR A 1 85 ? 9.402 0.321 -16.220 1.00 89.94 85 TYR A CA 1
ATOM 714 C C . TYR A 1 85 ? 10.461 1.360 -16.625 1.00 89.94 85 TYR A C 1
ATOM 716 O O . TYR A 1 85 ? 10.648 1.638 -17.811 1.00 89.94 85 TYR A O 1
ATOM 724 N N . LEU A 1 86 ? 11.240 1.866 -15.662 1.00 88.06 86 LEU A N 1
ATOM 725 C CA . LEU A 1 86 ? 12.357 2.784 -15.922 1.00 88.06 86 LEU A CA 1
ATOM 726 C C . LEU A 1 86 ? 13.482 2.124 -16.728 1.00 88.06 86 LEU A C 1
ATOM 728 O O . LEU A 1 86 ? 14.110 2.763 -17.575 1.00 88.06 86 LEU A O 1
ATOM 732 N N . GLN A 1 87 ? 13.756 0.841 -16.491 1.00 87.38 87 GLN A N 1
ATOM 733 C CA . GLN A 1 87 ? 14.723 0.097 -17.298 1.00 87.38 87 GLN A CA 1
ATOM 734 C C . GLN A 1 87 ? 14.247 -0.080 -18.743 1.00 87.38 87 GLN A C 1
ATOM 736 O O . GLN A 1 87 ? 15.068 -0.007 -19.656 1.00 87.38 87 GLN A O 1
ATOM 741 N N . ALA A 1 88 ? 12.945 -0.233 -18.988 1.00 87.81 88 ALA A N 1
ATOM 742 C CA . ALA A 1 88 ? 12.396 -0.239 -20.343 1.00 87.81 88 ALA A CA 1
ATOM 743 C C . ALA A 1 88 ? 12.630 1.095 -21.075 1.00 87.81 88 ALA A C 1
ATOM 745 O O . ALA A 1 88 ? 13.055 1.058 -22.230 1.00 87.81 88 ALA A O 1
ATOM 746 N N . GLN A 1 89 ? 12.521 2.234 -20.379 1.00 84.12 89 GLN A N 1
ATOM 747 C CA . GLN A 1 89 ? 12.841 3.557 -20.941 1.00 84.12 89 GLN A CA 1
ATOM 748 C C . GLN A 1 89 ? 14.338 3.730 -21.264 1.00 84.12 89 GLN A C 1
ATOM 750 O O . GLN A 1 89 ? 14.698 4.436 -22.202 1.00 84.12 89 GLN A O 1
ATOM 755 N N . ARG A 1 90 ? 15.234 3.104 -20.483 1.00 79.50 90 ARG A N 1
ATOM 756 C CA . ARG A 1 90 ? 16.700 3.251 -20.627 1.00 79.50 90 ARG A CA 1
ATOM 757 C C . ARG A 1 90 ? 17.368 2.198 -21.508 1.00 79.50 90 ARG A C 1
ATOM 759 O O . ARG A 1 90 ? 18.486 2.414 -21.968 1.00 79.50 90 ARG A O 1
ATOM 766 N N . SER A 1 91 ? 16.758 1.027 -21.656 1.00 67.56 91 SER A N 1
ATOM 767 C CA . SER A 1 91 ? 17.443 -0.153 -22.190 1.00 67.56 91 SER A CA 1
ATOM 768 C C . SER A 1 91 ? 17.723 -0.029 -23.686 1.00 67.56 91 SER A C 1
ATOM 770 O O . SER A 1 91 ? 16.811 -0.016 -24.517 1.00 67.56 91 SER A O 1
ATOM 772 N N . SER A 1 92 ? 19.008 -0.019 -24.033 1.00 62.28 92 SER A N 1
ATOM 773 C CA . SER A 1 92 ? 19.505 -0.193 -25.396 1.00 62.28 92 SER A CA 1
ATOM 774 C C . SER A 1 92 ? 19.422 -1.662 -25.836 1.00 62.28 92 SER A C 1
ATOM 776 O O . SER A 1 92 ? 19.180 -2.569 -25.034 1.00 62.28 92 SER A O 1
ATOM 778 N N . ALA A 1 93 ? 19.599 -1.921 -27.134 1.00 56.16 93 ALA A N 1
ATOM 779 C CA . ALA A 1 93 ? 19.682 -3.288 -27.640 1.00 56.16 93 ALA A CA 1
ATOM 780 C C . ALA A 1 93 ? 20.859 -4.030 -26.968 1.00 56.16 93 ALA A C 1
ATOM 782 O O . ALA A 1 93 ? 21.998 -3.581 -27.059 1.00 56.16 93 ALA A O 1
ATOM 783 N N . GLY A 1 94 ? 20.579 -5.152 -26.291 1.00 55.97 94 GLY A N 1
ATOM 784 C CA . GLY A 1 94 ? 21.595 -6.030 -25.688 1.00 55.97 94 GLY A CA 1
ATOM 785 C C . GLY A 1 94 ? 21.713 -6.016 -24.157 1.00 55.97 94 GLY A C 1
ATOM 786 O O . GLY A 1 94 ? 22.502 -6.792 -23.626 1.00 55.97 94 GLY A O 1
ATOM 787 N N . THR A 1 95 ? 20.942 -5.208 -23.418 1.00 62.91 95 THR A N 1
ATOM 788 C CA . THR A 1 95 ? 20.946 -5.273 -21.942 1.00 62.91 95 THR A CA 1
ATOM 789 C C . THR A 1 95 ? 20.038 -6.391 -21.425 1.00 62.91 95 THR A C 1
ATOM 791 O O . THR A 1 95 ? 18.837 -6.390 -21.698 1.00 62.91 95 THR A O 1
ATOM 794 N N . GLY A 1 96 ? 20.593 -7.320 -20.646 1.00 60.62 96 GLY A N 1
ATOM 795 C CA . GLY A 1 96 ? 19.862 -8.412 -20.000 1.00 60.62 96 GLY A CA 1
ATOM 796 C C . GLY A 1 96 ? 20.339 -8.623 -18.565 1.00 60.62 96 GLY A C 1
ATOM 797 O O . GLY A 1 96 ? 21.538 -8.581 -18.300 1.00 60.62 96 GLY A O 1
ATOM 798 N N . PHE A 1 97 ? 19.400 -8.839 -17.645 1.00 66.19 97 PHE A N 1
ATOM 799 C CA . PHE A 1 97 ? 19.667 -9.193 -16.249 1.00 66.19 97 PHE A CA 1
ATOM 800 C C . PHE A 1 97 ? 19.285 -10.656 -15.986 1.00 66.19 97 PHE A C 1
ATOM 802 O O . PHE A 1 97 ? 18.537 -11.252 -16.755 1.00 66.19 97 PHE A O 1
ATOM 809 N N . TYR A 1 98 ? 19.777 -11.224 -14.881 1.00 65.31 98 TYR A N 1
ATOM 810 C CA . TYR A 1 98 ? 19.592 -12.634 -14.496 1.00 65.31 98 TYR A CA 1
ATOM 811 C C . TYR A 1 98 ? 18.141 -13.052 -14.150 1.00 65.31 98 TYR A C 1
ATOM 813 O O . TYR A 1 98 ? 17.928 -14.208 -13.792 1.00 65.31 98 TYR A O 1
ATOM 821 N N . ASP A 1 99 ? 17.146 -12.159 -14.226 1.00 74.00 99 ASP A N 1
ATOM 822 C CA . ASP A 1 99 ? 15.748 -12.493 -13.900 1.00 74.00 99 ASP A CA 1
ATOM 823 C C . ASP A 1 9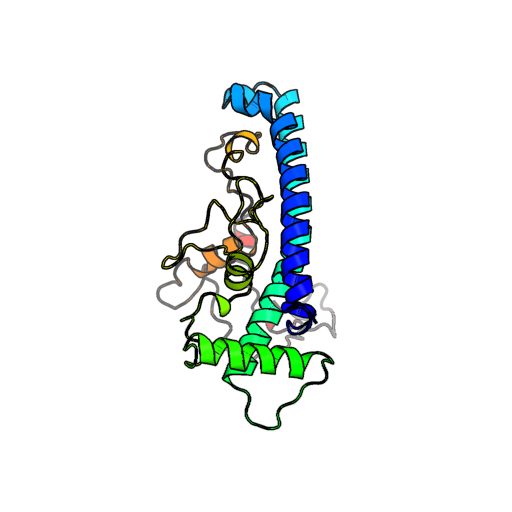9 ? 15.071 -13.192 -15.109 1.00 74.00 99 ASP A C 1
ATOM 825 O O . ASP A 1 99 ? 15.074 -12.622 -16.205 1.00 74.00 99 ASP A O 1
ATOM 829 N N . PRO A 1 100 ? 14.521 -14.419 -14.964 1.00 75.31 100 PRO A N 1
ATOM 830 C CA . PRO A 1 100 ? 13.990 -15.202 -16.086 1.00 75.31 100 PRO A CA 1
ATOM 831 C C . PRO A 1 100 ? 12.888 -14.514 -16.896 1.00 75.31 100 PRO A C 1
ATOM 833 O O . PRO A 1 100 ? 12.756 -14.774 -18.090 1.00 75.31 100 PRO A O 1
ATOM 836 N N . ASP A 1 101 ? 12.099 -13.639 -16.267 1.00 82.00 101 ASP A N 1
ATOM 837 C CA . ASP A 1 101 ? 11.011 -12.912 -16.929 1.00 82.00 101 ASP A CA 1
ATOM 838 C C . ASP A 1 101 ? 11.416 -11.504 -17.397 1.00 82.00 101 ASP A C 1
ATOM 840 O O . ASP A 1 101 ? 10.615 -10.801 -18.019 1.00 82.00 101 ASP A O 1
ATOM 844 N N . TYR A 1 102 ? 12.668 -11.102 -17.150 1.00 85.38 102 TYR A N 1
ATOM 845 C CA . TYR A 1 102 ? 13.157 -9.747 -17.380 1.00 85.38 102 TYR A CA 1
ATOM 846 C C . TYR A 1 102 ? 12.882 -9.253 -18.797 1.00 85.38 102 TYR A C 1
ATOM 848 O O . TYR A 1 102 ? 12.271 -8.206 -19.003 1.00 85.38 102 TYR A O 1
ATOM 856 N N . GLN A 1 103 ? 13.339 -10.030 -19.783 1.00 84.50 103 GLN A N 1
ATOM 857 C CA . GLN A 1 103 ? 13.247 -9.656 -21.191 1.00 84.50 103 GLN A CA 1
ATOM 858 C C . GLN A 1 103 ? 11.791 -9.533 -21.635 1.00 84.50 103 GLN A C 1
ATOM 860 O O . GLN A 1 103 ? 11.461 -8.611 -22.376 1.00 84.50 103 GLN A O 1
ATOM 865 N N . GLN A 1 104 ? 10.918 -10.419 -21.146 1.00 87.88 104 GLN A N 1
ATOM 866 C CA . GLN A 1 104 ? 9.497 -10.402 -21.477 1.00 87.88 104 GLN A CA 1
ATOM 867 C C . GLN A 1 104 ? 8.811 -9.153 -20.910 1.00 87.88 104 GLN A C 1
ATOM 869 O O . GLN A 1 104 ? 8.116 -8.452 -21.643 1.00 87.88 104 GLN A O 1
ATOM 874 N N . VAL A 1 105 ? 9.028 -8.849 -19.625 1.00 90.62 105 VAL A N 1
ATOM 875 C CA . VAL A 1 105 ? 8.418 -7.684 -18.965 1.00 90.62 105 VAL A CA 1
ATOM 876 C C . VAL A 1 105 ? 8.924 -6.378 -19.580 1.00 90.62 105 VAL A C 1
ATOM 878 O O . VAL A 1 105 ? 8.131 -5.488 -19.877 1.00 90.62 105 VAL A O 1
ATOM 881 N N . VAL A 1 106 ? 10.231 -6.269 -19.828 1.00 89.50 106 VAL A N 1
ATOM 882 C CA . VAL A 1 106 ? 10.826 -5.067 -20.427 1.00 89.50 106 VAL A CA 1
ATOM 883 C C . VAL A 1 106 ? 10.358 -4.863 -21.866 1.00 89.50 106 VAL A C 1
ATOM 885 O O . VAL A 1 106 ? 10.031 -3.737 -22.235 1.00 89.50 106 VAL A O 1
ATOM 888 N N . ALA A 1 107 ? 10.284 -5.923 -22.677 1.00 88.94 107 ALA A N 1
ATOM 889 C CA . ALA A 1 107 ? 9.757 -5.827 -24.039 1.00 88.94 107 ALA A CA 1
ATOM 890 C C . ALA A 1 107 ? 8.292 -5.365 -24.046 1.00 88.94 107 ALA A C 1
ATOM 892 O O . ALA A 1 107 ? 7.936 -4.476 -24.816 1.00 88.94 107 ALA A O 1
ATOM 893 N N . PHE A 1 108 ? 7.467 -5.903 -23.142 1.00 91.06 108 PHE A N 1
ATOM 894 C CA . PHE A 1 108 ? 6.082 -5.467 -22.978 1.00 91.06 108 PHE A CA 1
ATOM 895 C C . PHE A 1 108 ? 5.988 -3.984 -22.593 1.00 91.06 108 PHE A C 1
ATOM 897 O O . PHE A 1 108 ? 5.241 -3.233 -23.218 1.00 91.06 108 PHE A O 1
ATOM 904 N N . PHE A 1 109 ? 6.777 -3.530 -21.612 1.00 91.25 109 PHE A N 1
ATOM 905 C CA . PHE A 1 109 ? 6.779 -2.122 -21.214 1.00 91.25 109 PHE A CA 1
ATOM 906 C C . PHE A 1 109 ? 7.257 -1.181 -22.318 1.00 91.25 109 PHE A C 1
ATOM 908 O O . PHE A 1 109 ? 6.712 -0.089 -22.422 1.00 91.25 109 PHE A O 1
ATOM 915 N N . LYS A 1 110 ? 8.198 -1.590 -23.178 1.00 88.94 110 LYS A N 1
ATOM 916 C CA . LYS A 1 110 ? 8.605 -0.782 -24.339 1.00 88.94 110 LYS A CA 1
ATOM 917 C C . LYS A 1 110 ? 7.453 -0.540 -25.309 1.00 88.94 110 LYS A C 1
ATOM 919 O O . LYS A 1 110 ? 7.233 0.596 -25.722 1.00 88.94 110 LYS A O 1
ATOM 924 N N . GLU A 1 111 ? 6.705 -1.587 -25.651 1.00 89.56 111 GLU A N 1
ATOM 925 C CA . GLU A 1 111 ? 5.535 -1.442 -26.524 1.00 89.56 111 GLU A CA 1
ATOM 926 C C . GLU A 1 111 ? 4.432 -0.616 -25.845 1.00 89.56 111 GLU A C 1
ATOM 928 O O . GLU A 1 111 ? 3.840 0.258 -26.479 1.00 89.56 111 GLU A O 1
ATOM 933 N N . LEU A 1 112 ? 4.217 -0.807 -24.536 1.00 88.50 112 LEU A N 1
ATOM 934 C CA . LEU A 1 112 ? 3.260 -0.018 -23.756 1.00 88.50 112 LEU A CA 1
ATOM 935 C C . LEU A 1 112 ? 3.638 1.473 -23.715 1.00 88.50 112 LEU A C 1
ATOM 937 O O . LEU A 1 112 ? 2.784 2.329 -23.937 1.00 88.50 112 LEU A O 1
ATOM 941 N N . GLN A 1 113 ? 4.910 1.794 -23.472 1.00 88.50 113 GLN A N 1
ATOM 942 C CA . GLN A 1 113 ? 5.436 3.164 -23.459 1.00 88.50 113 GLN A CA 1
ATOM 943 C C . GLN A 1 113 ? 5.274 3.826 -24.827 1.00 88.50 113 GLN A C 1
ATOM 945 O O . GLN A 1 113 ? 4.736 4.929 -24.920 1.00 88.50 113 GLN A O 1
ATOM 950 N N . LYS A 1 114 ? 5.636 3.115 -25.901 1.00 86.94 114 LYS A N 1
ATOM 951 C CA . LYS A 1 114 ? 5.488 3.587 -27.282 1.00 86.94 114 LYS A CA 1
ATOM 952 C C . LYS A 1 114 ? 4.031 3.883 -27.641 1.00 86.94 114 LYS A C 1
ATOM 954 O O . LYS A 1 114 ? 3.760 4.918 -28.245 1.00 86.94 114 LYS A O 1
ATOM 959 N N . ALA A 1 115 ? 3.101 3.005 -27.259 1.00 87.56 115 ALA A N 1
ATOM 960 C CA . ALA A 1 115 ? 1.673 3.185 -27.520 1.00 87.56 115 ALA A CA 1
ATOM 961 C C . ALA A 1 115 ? 1.068 4.372 -26.749 1.00 87.56 115 ALA A C 1
ATOM 963 O O . ALA A 1 115 ? 0.172 5.038 -27.260 1.00 87.56 115 ALA A O 1
ATOM 964 N N . ASN A 1 116 ? 1.569 4.655 -25.542 1.00 84.25 116 ASN A N 1
ATOM 965 C CA . ASN A 1 116 ? 1.081 5.743 -24.689 1.00 84.25 116 ASN A CA 1
ATOM 966 C C . ASN A 1 116 ? 1.865 7.060 -24.847 1.00 84.25 116 ASN A C 1
ATOM 968 O O . ASN A 1 116 ? 1.531 8.042 -24.190 1.00 84.25 116 ASN A O 1
ATOM 972 N N . GLY A 1 117 ? 2.898 7.099 -25.696 1.00 81.25 117 GLY A N 1
ATOM 973 C CA . GLY A 1 117 ? 3.753 8.277 -25.872 1.00 81.25 117 GLY A CA 1
ATOM 974 C C . GLY A 1 117 ? 4.678 8.577 -24.684 1.00 81.25 117 GLY A C 1
ATOM 975 O O . GLY A 1 117 ? 5.213 9.679 -24.602 1.00 81.25 117 GLY A O 1
ATOM 976 N N . ASP A 1 118 ? 4.898 7.612 -23.787 1.00 78.06 118 ASP A N 1
ATOM 977 C CA . ASP A 1 118 ? 5.685 7.764 -22.555 1.00 78.06 118 ASP A CA 1
ATOM 978 C C . ASP A 1 118 ? 7.183 7.520 -22.795 1.00 78.06 118 ASP A C 1
ATOM 980 O O . ASP A 1 118 ? 7.793 6.582 -22.276 1.00 78.06 118 ASP A O 1
ATOM 984 N N . ASN A 1 119 ? 7.759 8.352 -23.664 1.00 70.19 119 ASN A N 1
ATOM 985 C CA . ASN A 1 119 ? 9.138 8.218 -24.142 1.00 70.19 119 ASN A CA 1
ATOM 986 C C . ASN A 1 119 ? 10.137 9.092 -23.364 1.00 70.19 119 ASN A C 1
ATOM 988 O O . ASN A 1 119 ? 11.344 9.006 -23.596 1.00 70.19 119 ASN A O 1
ATOM 992 N N . GLU A 1 120 ? 9.651 9.954 -22.467 1.00 72.81 120 GLU A N 1
ATOM 993 C CA . GLU A 1 120 ? 10.492 10.845 -21.671 1.00 72.81 120 GLU A CA 1
ATOM 994 C C . GLU A 1 120 ? 10.978 10.156 -20.394 1.00 72.81 120 GLU A C 1
ATOM 996 O O . GLU A 1 120 ? 10.205 9.638 -19.586 1.00 72.81 120 GLU A O 1
ATOM 1001 N N . LEU A 1 121 ? 12.297 10.160 -20.199 1.00 74.75 121 LEU A N 1
ATOM 1002 C CA . LEU A 1 121 ? 12.915 9.452 -19.090 1.00 74.75 121 LEU A CA 1
ATOM 1003 C C . LEU A 1 121 ? 12.524 10.073 -17.744 1.00 74.75 121 LEU A C 1
ATOM 1005 O O . LEU A 1 121 ? 12.900 11.204 -17.442 1.00 74.75 121 LEU A O 1
ATOM 1009 N N . GLY A 1 122 ? 11.856 9.288 -16.899 1.00 66.69 122 GLY A N 1
ATOM 1010 C CA . GLY A 1 122 ? 11.505 9.697 -15.536 1.00 66.69 122 GLY A CA 1
ATOM 1011 C C . GLY A 1 122 ? 10.398 10.751 -15.443 1.00 66.69 122 GLY A C 1
ATOM 1012 O O . GLY A 1 122 ? 10.165 11.275 -14.354 1.00 66.69 122 GLY A O 1
ATOM 1013 N N . VAL A 1 123 ? 9.706 11.049 -16.545 1.00 70.75 123 VAL A N 1
ATOM 1014 C CA . VAL A 1 123 ? 8.529 11.922 -16.545 1.00 70.75 123 VAL A CA 1
ATOM 1015 C C . VAL A 1 123 ? 7.286 11.039 -16.525 1.00 70.75 123 VAL A C 1
ATOM 1017 O O . VAL A 1 123 ? 7.057 10.256 -17.437 1.00 70.75 123 VAL A O 1
ATOM 1020 N N . ALA A 1 124 ? 6.469 11.148 -15.477 1.00 69.31 124 ALA A N 1
ATOM 1021 C CA . ALA A 1 124 ? 5.236 10.373 -15.350 1.00 69.31 124 ALA A CA 1
ATOM 1022 C C . ALA A 1 124 ? 4.132 10.949 -16.257 1.00 69.31 124 ALA A C 1
ATOM 1024 O O . ALA A 1 124 ? 3.233 11.650 -15.790 1.00 69.31 124 ALA A O 1
ATOM 1025 N N . THR A 1 125 ? 4.211 10.674 -17.561 1.00 75.62 125 THR A N 1
ATOM 1026 C CA . THR A 1 125 ? 3.219 11.133 -18.553 1.00 75.62 125 THR A CA 1
ATOM 1027 C C . THR A 1 125 ? 2.032 10.177 -18.696 1.00 75.62 125 THR A C 1
ATOM 1029 O O . THR A 1 125 ? 0.947 10.581 -19.114 1.00 75.62 125 THR A O 1
ATOM 1032 N N . SER A 1 126 ? 2.213 8.919 -18.284 1.00 84.81 126 SER A N 1
ATOM 1033 C CA . SER A 1 126 ? 1.243 7.834 -18.429 1.00 84.81 126 SER A CA 1
ATOM 1034 C C . SER A 1 126 ? 0.787 7.281 -17.072 1.00 84.81 126 SER A C 1
ATOM 1036 O O . SER A 1 126 ? 1.605 7.147 -16.155 1.00 84.81 126 SER A O 1
ATOM 1038 N N . PRO A 1 127 ? -0.495 6.881 -16.912 1.00 86.75 127 PRO A N 1
ATOM 1039 C CA . PRO A 1 127 ? -0.934 6.155 -15.720 1.00 86.75 127 PRO A CA 1
ATOM 1040 C C . PRO A 1 127 ? -0.158 4.842 -15.527 1.00 86.75 127 PRO A C 1
ATOM 1042 O O . PRO A 1 127 ? 0.069 4.438 -14.389 1.00 86.75 127 PRO A O 1
ATOM 1045 N N . TYR A 1 128 ? 0.319 4.221 -16.608 1.00 89.75 128 TYR A N 1
ATOM 1046 C CA . TYR A 1 128 ? 1.087 2.977 -16.555 1.00 89.75 128 TYR A CA 1
ATOM 1047 C C . TYR A 1 128 ? 2.508 3.143 -16.009 1.00 89.75 128 TYR A C 1
ATOM 1049 O O . TYR A 1 128 ? 3.155 2.138 -15.727 1.00 89.75 128 TYR A O 1
ATOM 1057 N N . PHE A 1 129 ? 2.988 4.373 -15.797 1.00 88.69 129 PHE A N 1
ATOM 1058 C CA . PHE A 1 129 ? 4.297 4.617 -15.185 1.00 88.69 129 PHE A CA 1
ATOM 1059 C C . PHE A 1 129 ? 4.409 4.012 -13.776 1.00 88.69 129 PHE A C 1
ATOM 1061 O O . PHE A 1 129 ? 5.478 3.574 -13.358 1.00 88.69 129 PHE A O 1
ATOM 1068 N N . THR A 1 130 ? 3.294 3.946 -13.042 1.00 91.12 130 THR A N 1
ATOM 1069 C CA . THR A 1 130 ? 3.255 3.412 -11.672 1.00 91.12 130 THR A CA 1
ATOM 1070 C C . THR A 1 130 ? 2.456 2.118 -11.603 1.00 91.12 130 THR A C 1
ATOM 1072 O O . THR A 1 130 ? 1.453 1.962 -12.301 1.00 91.12 130 THR A O 1
ATOM 1075 N N . ALA A 1 131 ? 2.825 1.228 -10.679 1.00 93.50 131 ALA A N 1
ATOM 1076 C CA . ALA A 1 131 ? 2.046 0.017 -10.416 1.00 93.50 131 ALA A CA 1
ATOM 1077 C C . ALA A 1 131 ? 0.611 0.345 -9.978 1.00 93.50 131 ALA A C 1
ATOM 1079 O O . ALA A 1 131 ? -0.333 -0.316 -10.396 1.00 93.50 131 ALA A O 1
ATOM 1080 N N . ALA A 1 132 ? 0.434 1.391 -9.161 1.00 92.69 132 ALA A N 1
ATOM 1081 C CA . ALA A 1 132 ? -0.886 1.842 -8.729 1.00 92.69 132 ALA A CA 1
ATOM 1082 C C . ALA A 1 132 ? -1.757 2.260 -9.921 1.00 92.69 132 ALA A C 1
ATOM 1084 O O . ALA A 1 132 ? -2.925 1.890 -9.991 1.00 92.69 132 ALA A O 1
ATOM 1085 N N . GLY A 1 133 ? -1.189 3.011 -10.867 1.00 90.81 133 GLY A N 1
ATOM 1086 C CA . GLY A 1 133 ? -1.907 3.406 -12.069 1.00 90.81 133 GLY A CA 1
ATOM 1087 C C . GLY A 1 133 ? -2.213 2.223 -12.986 1.00 90.81 133 GLY A C 1
ATOM 1088 O O . GLY A 1 133 ? -3.335 2.150 -13.467 1.00 90.81 133 GLY A O 1
ATOM 1089 N N . TYR A 1 134 ? -1.297 1.258 -13.136 1.00 91.75 134 TYR A N 1
ATOM 1090 C CA . TYR A 1 134 ? -1.566 0.004 -13.854 1.00 91.75 134 TYR A CA 1
ATOM 1091 C C . TYR A 1 134 ? -2.744 -0.766 -13.236 1.00 91.75 134 TYR A C 1
ATOM 1093 O O . TYR A 1 134 ? -3.671 -1.144 -13.941 1.00 91.75 134 TYR A O 1
ATOM 1101 N N . ILE A 1 135 ? -2.755 -0.947 -11.910 1.00 93.19 135 ILE A N 1
ATOM 1102 C CA . ILE A 1 135 ? -3.854 -1.614 -11.191 1.00 93.19 135 ILE A CA 1
ATOM 1103 C C . ILE A 1 135 ? -5.196 -0.919 -11.431 1.00 93.19 135 ILE A C 1
ATOM 1105 O O . ILE A 1 135 ? -6.189 -1.592 -11.677 1.00 93.19 135 ILE A O 1
ATOM 1109 N N . HIS A 1 136 ? -5.232 0.414 -11.406 1.00 90.69 136 HIS A N 1
ATOM 1110 C CA . HIS A 1 136 ? -6.461 1.173 -11.666 1.00 90.69 136 HIS A CA 1
ATOM 1111 C C . HIS A 1 136 ? -6.952 1.097 -13.119 1.00 90.69 136 HIS A C 1
ATOM 1113 O O . HIS A 1 136 ? -8.127 1.366 -13.356 1.00 90.69 136 HIS A O 1
ATOM 1119 N N . GLN A 1 137 ? -6.083 0.773 -14.081 1.00 88.12 137 GLN A N 1
ATOM 1120 C CA . GLN A 1 137 ? -6.481 0.565 -15.479 1.00 88.12 137 GLN A CA 1
ATOM 1121 C C . GLN A 1 137 ? -6.927 -0.880 -15.736 1.00 88.12 137 GLN A C 1
ATOM 1123 O O . GLN A 1 137 ? -7.921 -1.092 -16.422 1.00 88.12 137 GLN A O 1
ATOM 1128 N N . GLU A 1 138 ? -6.217 -1.859 -15.166 1.00 89.88 138 GLU A N 1
ATOM 1129 C CA . GLU A 1 138 ? -6.302 -3.259 -15.608 1.00 89.88 138 GLU A CA 1
ATOM 1130 C C . GLU A 1 138 ? -6.943 -4.220 -14.594 1.00 89.88 138 GLU A C 1
ATOM 1132 O O . GLU A 1 138 ? -7.492 -5.248 -14.986 1.00 89.88 138 GLU A O 1
ATOM 1137 N N . ALA A 1 139 ? -6.863 -3.948 -13.287 1.00 89.81 139 ALA A N 1
ATOM 1138 C CA . ALA A 1 139 ? -7.286 -4.907 -12.262 1.00 89.81 139 ALA A CA 1
ATOM 1139 C C . ALA A 1 139 ? -8.749 -4.720 -11.827 1.00 89.81 139 ALA A C 1
ATOM 1141 O O . ALA A 1 139 ? -9.252 -3.600 -11.708 1.00 89.81 139 ALA A O 1
ATOM 1142 N N . GLN A 1 140 ? -9.420 -5.820 -11.468 1.00 89.94 140 GLN A N 1
ATOM 1143 C CA . GLN A 1 140 ? -10.780 -5.785 -10.918 1.00 89.94 140 GLN A CA 1
ATOM 1144 C C . GLN A 1 140 ? -10.786 -5.436 -9.421 1.00 89.94 140 GLN A C 1
ATOM 1146 O O . GLN A 1 140 ? -10.966 -6.279 -8.546 1.00 89.94 140 GLN A O 1
ATOM 1151 N N . ILE A 1 141 ? -10.636 -4.152 -9.099 1.00 91.00 141 ILE A N 1
ATOM 1152 C CA . ILE A 1 141 ? -10.568 -3.660 -7.708 1.00 91.00 141 ILE A CA 1
ATOM 1153 C C . ILE A 1 141 ? -11.930 -3.276 -7.093 1.00 91.00 141 ILE A C 1
ATOM 1155 O O . ILE A 1 141 ? -11.987 -2.659 -6.030 1.00 91.00 141 ILE A O 1
ATOM 1159 N N . SER A 1 142 ? -13.046 -3.641 -7.731 1.00 89.31 142 SER A N 1
ATOM 1160 C CA . SER A 1 142 ? -14.414 -3.268 -7.311 1.00 89.31 142 SER A CA 1
ATOM 1161 C C . SER A 1 142 ? -14.838 -3.839 -5.945 1.00 89.31 142 SER A C 1
ATOM 1163 O O . SER A 1 142 ? -15.746 -3.313 -5.283 1.00 89.31 142 SER A O 1
ATOM 1165 N N . ASP A 1 143 ? -14.155 -4.891 -5.491 1.00 90.88 143 ASP A N 1
ATOM 1166 C CA . ASP A 1 143 ? -14.372 -5.497 -4.180 1.00 90.88 143 ASP A CA 1
ATOM 1167 C C . ASP A 1 143 ? -13.873 -4.618 -3.024 1.00 90.88 143 ASP A C 1
ATOM 1169 O O . ASP A 1 143 ? -14.450 -4.689 -1.934 1.00 90.88 143 ASP A O 1
ATOM 1173 N N . CYS A 1 144 ? -12.871 -3.755 -3.250 1.00 90.38 144 CYS A N 1
ATOM 1174 C CA . CYS A 1 144 ? -12.349 -2.852 -2.224 1.00 90.38 144 CYS A CA 1
ATOM 1175 C C . CYS A 1 144 ? -13.463 -1.930 -1.701 1.00 90.38 144 CYS A C 1
ATOM 1177 O O . CYS A 1 144 ? -14.275 -1.394 -2.463 1.00 90.38 144 CYS A O 1
ATOM 1179 N N . LYS A 1 145 ? -13.517 -1.725 -0.379 1.00 88.69 145 LYS A N 1
ATOM 1180 C CA . LYS A 1 145 ? -14.529 -0.876 0.270 1.00 88.69 145 LYS A CA 1
ATOM 1181 C C . LYS A 1 145 ? -13.878 0.293 0.976 1.00 88.69 145 LYS A C 1
ATOM 1183 O O . LYS A 1 145 ? -13.005 0.087 1.816 1.00 88.69 145 LYS A O 1
ATOM 1188 N N . ILE A 1 146 ? -14.394 1.499 0.713 1.00 89.69 146 ILE A N 1
ATOM 1189 C CA . ILE A 1 146 ? -13.960 2.772 1.313 1.00 89.69 146 ILE A CA 1
ATOM 1190 C C . ILE A 1 146 ? -12.544 3.159 0.849 1.00 89.69 146 ILE A C 1
ATOM 1192 O O . ILE A 1 146 ? -12.394 4.122 0.097 1.00 89.69 146 ILE A O 1
ATOM 1196 N N . GLN A 1 147 ? -11.548 2.348 1.212 1.00 90.56 147 GLN A N 1
ATOM 1197 C CA . GLN A 1 147 ? -10.151 2.465 0.807 1.00 90.56 147 GLN A CA 1
ATOM 1198 C C . GLN A 1 147 ? -9.935 1.749 -0.528 1.00 90.56 147 GLN A C 1
ATOM 1200 O O . GLN A 1 147 ? -9.905 0.523 -0.587 1.00 90.56 147 GLN A O 1
ATOM 1205 N N . THR A 1 148 ? -9.852 2.524 -1.605 1.00 91.69 148 THR A N 1
ATOM 1206 C CA . THR A 1 148 ? -9.887 2.030 -2.996 1.00 91.69 148 THR A CA 1
ATOM 1207 C C . THR A 1 148 ? -8.665 2.446 -3.806 1.00 91.69 148 THR A C 1
ATOM 1209 O O . THR A 1 148 ? -8.344 1.814 -4.809 1.00 91.69 148 THR A O 1
ATOM 1212 N N . ASP A 1 149 ? -7.932 3.462 -3.358 1.00 91.62 149 ASP A N 1
ATOM 1213 C CA . ASP A 1 149 ? -6.857 4.042 -4.144 1.00 91.62 149 ASP A CA 1
ATOM 1214 C C . ASP A 1 149 ? -5.507 3.425 -3.783 1.00 91.62 149 ASP A C 1
ATOM 1216 O O . ASP A 1 149 ? -5.025 3.565 -2.665 1.00 91.62 149 ASP A O 1
ATOM 1220 N N . PHE A 1 150 ? -4.826 2.801 -4.741 1.00 92.50 150 PHE A N 1
ATOM 1221 C CA . PHE A 1 150 ? -3.494 2.220 -4.518 1.00 92.50 150 PHE A CA 1
ATOM 1222 C C . PHE A 1 150 ? -2.355 3.257 -4.490 1.00 92.50 150 PHE A C 1
ATOM 1224 O O . PHE A 1 150 ? -1.197 2.902 -4.252 1.00 92.50 150 PHE A O 1
ATOM 1231 N N . CYS A 1 151 ? -2.669 4.536 -4.719 1.00 88.38 151 CYS A N 1
ATOM 1232 C CA . CYS A 1 151 ? -1.741 5.655 -4.625 1.00 88.38 151 CYS A CA 1
ATOM 1233 C C . CYS A 1 151 ? -1.966 6.451 -3.329 1.00 88.38 151 CYS A C 1
ATOM 1235 O O . CYS A 1 151 ? -3.085 6.854 -3.005 1.00 88.38 151 CYS A O 1
ATOM 1237 N N . GLU A 1 152 ? -0.876 6.689 -2.607 1.00 84.38 152 GLU A N 1
ATOM 1238 C CA . GLU A 1 152 ? -0.879 7.338 -1.291 1.00 84.38 152 GLU A CA 1
ATOM 1239 C C . GLU A 1 152 ? -1.162 8.842 -1.357 1.00 84.38 152 GLU A C 1
ATOM 1241 O O . GLU A 1 152 ? -1.812 9.393 -0.474 1.00 84.38 152 GLU A O 1
ATOM 1246 N N . LYS A 1 153 ? -0.716 9.504 -2.428 1.00 81.12 153 LYS A N 1
ATOM 1247 C CA . LYS A 1 153 ? -0.918 10.939 -2.657 1.00 81.12 153 LYS A CA 1
ATOM 1248 C C . LYS A 1 153 ? -1.968 11.174 -3.733 1.00 81.12 153 LYS A C 1
ATOM 1250 O O . LYS A 1 153 ? -2.095 10.388 -4.676 1.00 81.12 153 LYS A O 1
ATOM 1255 N N . LYS A 1 154 ? -2.706 12.279 -3.613 1.00 74.81 154 LYS A N 1
ATOM 1256 C CA . LYS A 1 154 ? -3.629 12.729 -4.667 1.00 74.81 154 LYS A CA 1
ATOM 1257 C C . LYS A 1 154 ? -2.846 13.214 -5.893 1.00 74.81 154 LYS A C 1
ATOM 1259 O O . LYS A 1 154 ? -1.745 13.749 -5.769 1.00 74.81 154 LYS A O 1
ATOM 1264 N N . LYS A 1 155 ? -3.419 13.061 -7.093 1.00 65.62 155 LYS A N 1
ATOM 1265 C CA . LYS A 1 155 ? -2.801 13.580 -8.326 1.00 65.62 155 LYS A CA 1
ATOM 1266 C C . LYS A 1 155 ? -2.642 15.105 -8.235 1.00 65.62 155 LYS A C 1
ATOM 1268 O O . LYS A 1 155 ? -3.628 15.804 -8.034 1.00 65.62 155 LYS A O 1
ATOM 1273 N N . GLY A 1 156 ? -1.414 15.599 -8.416 1.00 58.03 156 GLY A N 1
ATOM 1274 C CA . GLY A 1 156 ? -1.113 17.034 -8.503 1.00 58.03 156 GLY A CA 1
ATOM 1275 C C . GLY A 1 156 ? -0.961 17.778 -7.170 1.00 58.03 156 GLY A C 1
ATOM 1276 O O . GLY A 1 156 ? -0.958 19.005 -7.182 1.00 58.03 156 GLY A O 1
ATOM 1277 N N . GLY A 1 157 ? -0.825 17.078 -6.037 1.00 61.91 157 GLY A N 1
ATOM 1278 C CA . GLY A 1 157 ? -0.643 17.713 -4.728 1.00 61.91 157 GLY A CA 1
ATOM 1279 C C . GLY A 1 157 ? 0.201 16.892 -3.753 1.00 61.91 157 GLY A C 1
ATOM 1280 O O . GLY A 1 157 ? 0.496 15.722 -3.989 1.00 61.91 157 GLY A O 1
ATOM 1281 N N . ASN A 1 158 ? 0.574 17.521 -2.636 1.00 65.56 158 ASN A N 1
ATOM 1282 C CA . ASN A 1 158 ? 1.271 16.867 -1.522 1.00 65.56 158 ASN A CA 1
ATOM 1283 C C . ASN A 1 158 ? 0.309 16.259 -0.490 1.00 65.56 158 ASN A C 1
ATOM 1285 O O . ASN A 1 158 ? 0.764 15.702 0.506 1.00 65.56 158 ASN A O 1
ATOM 1289 N N . ASP A 1 159 ? -0.999 16.364 -0.724 1.00 73.75 159 ASP A N 1
ATOM 1290 C CA . ASP A 1 159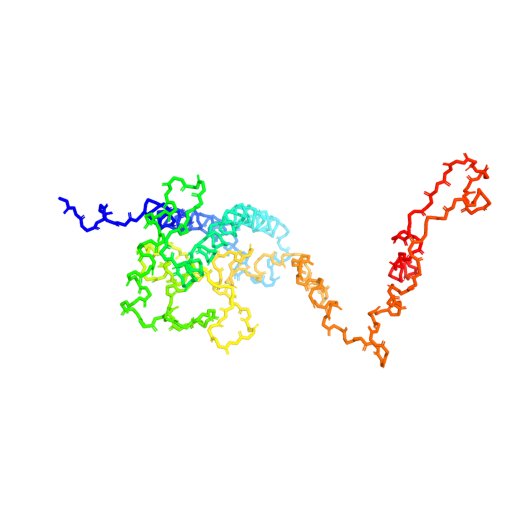 ? -2.017 15.925 0.220 1.00 73.75 159 ASP A CA 1
ATOM 1291 C C . ASP A 1 159 ? -2.137 14.401 0.257 1.00 73.75 159 ASP A C 1
ATOM 1293 O O . ASP A 1 159 ? -2.224 13.726 -0.781 1.00 73.75 159 ASP A O 1
ATOM 1297 N N . ASN A 1 160 ? -2.237 13.882 1.479 1.00 77.50 160 ASN A N 1
ATOM 1298 C CA . ASN A 1 160 ? -2.501 12.476 1.731 1.00 77.50 160 ASN A CA 1
ATOM 1299 C C . ASN A 1 160 ? -3.876 12.076 1.186 1.00 77.50 160 ASN A C 1
ATOM 1301 O O . ASN A 1 160 ? -4.862 12.823 1.242 1.00 77.50 160 ASN A O 1
ATOM 1305 N N . ASN A 1 161 ? -3.944 10.864 0.652 1.00 81.75 161 ASN A N 1
ATOM 1306 C CA . ASN A 1 161 ? -5.169 10.310 0.124 1.00 81.75 161 ASN A CA 1
ATOM 1307 C C . ASN A 1 161 ? -5.960 9.590 1.221 1.00 81.75 161 ASN A C 1
ATOM 1309 O O . ASN A 1 161 ? -5.620 8.487 1.640 1.00 81.75 161 ASN A O 1
ATOM 1313 N N . GLU A 1 162 ? -7.072 10.188 1.646 1.00 85.06 162 GLU A N 1
ATOM 1314 C CA . GLU A 1 162 ? -7.980 9.581 2.628 1.00 85.06 162 GLU A CA 1
ATOM 1315 C C . GLU A 1 162 ? -8.531 8.219 2.174 1.00 85.06 162 GLU A C 1
ATOM 1317 O O . GLU A 1 162 ? -8.855 7.387 3.022 1.00 85.06 162 GLU A O 1
ATOM 1322 N N . LYS A 1 163 ? -8.600 7.980 0.854 1.00 89.50 163 LYS A N 1
ATOM 1323 C CA . LYS A 1 163 ? -9.062 6.730 0.231 1.00 89.50 163 LYS A CA 1
ATOM 1324 C C . LYS A 1 163 ? -7.944 5.719 -0.025 1.00 89.50 163 LYS A C 1
ATOM 1326 O O . LYS A 1 163 ? -8.177 4.724 -0.714 1.00 89.50 163 LYS A O 1
ATOM 1331 N N . TYR A 1 164 ? -6.740 5.963 0.492 1.00 92.81 164 TYR A N 1
ATOM 1332 C CA . TYR A 1 164 ? -5.594 5.091 0.272 1.00 92.81 164 TYR A CA 1
ATOM 1333 C C . TYR A 1 164 ? -5.877 3.664 0.759 1.00 92.81 164 TYR A C 1
ATOM 1335 O O . TYR A 1 164 ? -6.206 3.440 1.925 1.00 92.81 164 TYR A O 1
ATOM 1343 N N . ALA A 1 165 ? -5.723 2.698 -0.144 1.00 93.50 165 ALA A N 1
ATOM 1344 C CA . ALA A 1 165 ? -6.004 1.278 0.034 1.00 93.50 165 ALA A CA 1
ATOM 1345 C C . ALA A 1 165 ? -5.322 0.692 1.280 1.00 93.50 165 ALA A C 1
ATOM 1347 O O . ALA A 1 165 ? -5.912 -0.125 1.987 1.00 93.50 165 ALA A O 1
ATOM 1348 N N . PHE A 1 166 ? -4.103 1.150 1.581 1.00 94.25 166 PHE A N 1
ATOM 1349 C CA . PHE A 1 166 ? -3.297 0.648 2.694 1.00 94.25 166 PHE A CA 1
ATOM 1350 C C . PHE A 1 166 ? -3.341 1.528 3.945 1.00 94.25 166 PHE A C 1
ATOM 1352 O O . PHE A 1 166 ? -2.582 1.303 4.885 1.00 94.25 166 PHE A O 1
ATOM 1359 N N . HIS A 1 167 ? -4.251 2.504 4.001 1.00 90.88 167 HIS A N 1
ATOM 1360 C CA . HIS A 1 167 ? -4.402 3.337 5.187 1.00 90.88 167 HIS A CA 1
ATOM 1361 C C . HIS A 1 167 ? -4.720 2.461 6.423 1.00 90.88 167 HIS A C 1
ATOM 1363 O O . HIS A 1 167 ? -5.573 1.566 6.339 1.00 90.88 167 HIS A O 1
ATOM 1369 N N . PRO A 1 168 ? -4.075 2.705 7.584 1.00 86.19 168 PRO A N 1
ATOM 1370 C CA . PRO A 1 168 ? -4.175 1.839 8.765 1.00 86.19 168 PRO A CA 1
ATOM 1371 C C . PRO A 1 168 ? -5.596 1.716 9.323 1.00 86.19 168 PRO A C 1
ATOM 1373 O O . PRO A 1 168 ? -5.918 0.728 9.980 1.00 86.19 168 PRO A O 1
ATOM 1376 N N . GLU A 1 169 ? -6.438 2.708 9.051 1.00 85.31 169 GLU A N 1
ATOM 1377 C CA . GLU A 1 169 ? -7.841 2.763 9.455 1.00 85.31 169 GLU A CA 1
ATOM 1378 C C . GLU A 1 169 ? -8.709 3.257 8.288 1.00 85.31 169 GLU A C 1
ATOM 1380 O O . GLU A 1 169 ? -8.283 4.144 7.550 1.00 85.31 169 GLU A O 1
ATOM 1385 N N . PRO A 1 170 ? -9.931 2.748 8.088 1.00 89.38 170 PRO A N 1
ATOM 1386 C CA . PRO A 1 170 ? -10.838 3.318 7.094 1.00 89.38 170 PRO A CA 1
ATOM 1387 C C . PRO A 1 170 ? -11.234 4.749 7.472 1.00 89.38 170 PRO A C 1
ATOM 1389 O O . PRO A 1 170 ? -11.541 5.014 8.639 1.00 89.38 170 PRO A O 1
ATOM 1392 N N . TYR A 1 171 ? -11.285 5.667 6.500 1.00 86.19 171 TYR A N 1
ATOM 1393 C CA . TYR A 1 171 ? -11.563 7.082 6.791 1.00 86.19 171 TYR A CA 1
ATOM 1394 C C . TYR A 1 171 ? -12.907 7.294 7.515 1.00 86.19 171 TYR A C 1
ATOM 1396 O O . TYR A 1 171 ? -13.034 8.183 8.356 1.00 86.19 171 TYR A O 1
ATOM 1404 N N . ASP A 1 172 ? -13.901 6.438 7.256 1.00 88.81 172 ASP A N 1
ATOM 1405 C CA . ASP A 1 172 ? -15.231 6.501 7.869 1.00 88.81 172 ASP A CA 1
ATOM 1406 C C . ASP A 1 172 ? -15.304 5.885 9.282 1.00 88.81 172 ASP A C 1
ATOM 1408 O O . ASP A 1 172 ? -16.352 5.963 9.929 1.00 88.81 172 ASP A O 1
ATOM 1412 N N . HIS A 1 173 ? -14.211 5.285 9.766 1.00 88.06 173 HIS A N 1
ATOM 1413 C CA . HIS A 1 173 ? -14.090 4.683 11.100 1.00 88.06 173 HIS A CA 1
ATOM 1414 C C . HIS A 1 173 ? -13.029 5.351 11.983 1.00 88.06 173 HIS A C 1
ATOM 1416 O O . HIS A 1 173 ? -12.923 4.988 13.152 1.00 88.06 173 HIS A O 1
ATOM 1422 N N . LYS A 1 174 ? -12.326 6.386 11.500 1.00 83.94 174 LYS A N 1
ATOM 1423 C CA . LYS A 1 174 ? -11.289 7.113 12.261 1.00 83.94 174 LYS A CA 1
ATOM 1424 C C . LYS A 1 174 ? -11.744 7.529 13.670 1.00 83.94 174 LYS A C 1
ATOM 1426 O O . LYS A 1 174 ? -11.035 7.335 14.647 1.00 83.94 174 LYS A O 1
ATOM 1431 N N . LYS A 1 175 ? -12.968 8.059 13.804 1.00 81.81 175 LYS A N 1
ATOM 1432 C CA . LYS A 1 175 ? -13.530 8.450 15.115 1.00 81.81 175 LYS A CA 1
ATOM 1433 C C . LYS A 1 175 ? -13.893 7.257 16.000 1.00 81.81 175 LYS A C 1
ATOM 1435 O O . LYS A 1 175 ? -13.771 7.361 17.212 1.00 81.81 175 LYS A O 1
ATOM 1440 N N . ALA A 1 176 ? -14.365 6.162 15.405 1.00 83.56 176 ALA A N 1
ATOM 1441 C CA . ALA A 1 176 ? -14.741 4.961 16.147 1.00 83.56 176 ALA A CA 1
ATOM 1442 C C . ALA A 1 176 ? -13.500 4.230 16.685 1.00 83.56 176 ALA A C 1
ATOM 1444 O O . ALA A 1 176 ? -13.542 3.704 17.788 1.00 83.56 176 ALA A O 1
ATOM 1445 N N . CYS A 1 177 ? -12.394 4.256 15.936 1.00 84.50 177 CYS A N 1
ATOM 1446 C CA . CYS A 1 177 ? -11.119 3.674 16.352 1.00 84.50 177 CYS A CA 1
ATOM 1447 C C . CYS A 1 177 ? -10.375 4.500 17.414 1.00 84.50 177 CYS A C 1
ATOM 1449 O O . CYS A 1 177 ? -9.580 3.947 18.169 1.00 84.50 177 CYS A O 1
ATOM 1451 N N . ALA A 1 178 ? -10.662 5.799 17.526 1.00 78.88 178 ALA A N 1
ATOM 1452 C CA . ALA A 1 178 ? -10.045 6.708 18.493 1.00 78.88 178 ALA A CA 1
ATOM 1453 C C . ALA A 1 178 ? -10.688 6.623 19.895 1.00 78.88 178 ALA A C 1
ATOM 1455 O O . ALA A 1 178 ? -11.068 7.636 20.467 1.00 78.88 178 ALA A O 1
ATOM 1456 N N . CYS A 1 179 ? -10.853 5.411 20.423 1.00 70.75 179 CYS A N 1
ATOM 1457 C CA . CYS A 1 179 ? -11.623 5.099 21.632 1.00 70.75 179 CYS A CA 1
ATOM 1458 C C . CYS A 1 179 ? -11.035 5.618 22.957 1.00 70.75 179 CYS A C 1
ATOM 1460 O O . CYS A 1 179 ? -11.782 5.893 23.899 1.00 70.75 179 CYS A O 1
ATOM 1462 N N . ASP A 1 180 ? -9.715 5.781 23.027 1.00 58.00 180 ASP A N 1
ATOM 1463 C CA . ASP A 1 180 ? -9.033 6.332 24.193 1.00 58.00 180 ASP A CA 1
ATOM 1464 C C . ASP A 1 180 ? -8.898 7.847 24.047 1.00 58.00 180 ASP A C 1
ATOM 1466 O O . ASP A 1 180 ? -8.022 8.333 23.342 1.00 58.00 180 ASP A O 1
ATOM 1470 N N . GLY A 1 181 ? -9.782 8.576 24.732 1.00 49.25 181 GLY A N 1
ATOM 1471 C CA . GLY A 1 181 ? -9.586 9.959 25.154 1.00 49.25 181 GLY A CA 1
ATOM 1472 C C . GLY A 1 181 ? -9.289 10.981 24.054 1.00 49.25 181 GLY A C 1
ATOM 1473 O O . GLY A 1 181 ? -8.185 11.084 23.529 1.00 49.25 181 GLY A O 1
ATOM 1474 N N . ARG A 1 182 ? -10.206 11.938 23.888 1.00 43.41 182 ARG A N 1
ATOM 1475 C CA . ARG A 1 182 ? -9.769 13.315 23.628 1.00 43.41 182 ARG A CA 1
ATOM 1476 C C . ARG A 1 182 ? -8.943 13.797 24.828 1.00 43.41 182 ARG A C 1
ATOM 1478 O O . ARG A 1 182 ? -9.464 14.479 25.701 1.00 43.41 182 ARG A O 1
ATOM 1485 N N . ASN A 1 183 ? -7.662 13.456 24.865 1.00 36.81 183 ASN A N 1
ATOM 1486 C CA . ASN A 1 183 ? -6.683 14.488 25.147 1.00 36.81 183 ASN A CA 1
ATOM 1487 C C . ASN A 1 183 ? -6.486 15.214 23.800 1.00 36.81 183 ASN A C 1
ATOM 1489 O O . ASN A 1 183 ? -6.336 14.521 22.792 1.00 36.81 183 ASN A O 1
ATOM 1493 N N . PRO A 1 184 ? -6.541 16.553 23.713 1.00 41.28 184 PRO A N 1
ATOM 1494 C CA . PRO A 1 184 ? -6.390 17.258 22.437 1.00 41.28 184 PRO A CA 1
ATOM 1495 C C . PRO A 1 184 ? -5.052 16.997 21.713 1.00 41.28 184 PRO A C 1
ATOM 1497 O O . PRO A 1 184 ? -4.916 17.411 20.571 1.00 41.28 184 PRO A O 1
ATOM 1500 N N . ASP A 1 185 ? -4.120 16.270 22.337 1.00 42.09 185 ASP A N 1
ATOM 1501 C CA . ASP A 1 185 ? -2.788 15.926 21.832 1.00 42.09 185 ASP A CA 1
ATOM 1502 C C . ASP A 1 185 ? -2.517 14.409 21.777 1.00 42.09 185 ASP A C 1
ATOM 1504 O O . ASP A 1 185 ? -1.387 13.956 21.972 1.00 42.09 185 ASP A O 1
ATOM 1508 N N . VAL A 1 186 ? -3.521 13.568 21.499 1.00 37.88 186 VAL A N 1
ATOM 1509 C CA . VAL A 1 186 ? -3.197 12.211 21.022 1.00 37.88 186 VAL A CA 1
ATOM 1510 C C . VAL A 1 186 ? -2.696 12.357 19.592 1.00 37.88 186 VAL A C 1
ATOM 1512 O O . VAL A 1 186 ? -3.474 12.293 18.637 1.00 37.88 186 VAL A O 1
ATOM 1515 N N . LYS A 1 187 ? -1.383 12.588 19.450 1.00 42.50 187 LYS A N 1
ATOM 1516 C CA . LYS A 1 187 ? -0.694 12.374 18.183 1.00 42.50 187 LYS A CA 1
ATOM 1517 C C . LYS A 1 187 ? -1.135 11.005 17.692 1.00 42.50 187 LYS A C 1
ATOM 1519 O O . LYS A 1 187 ? -0.981 9.995 18.387 1.00 42.50 187 LYS A O 1
ATOM 1524 N N . VAL A 1 188 ? -1.731 11.009 16.500 1.00 49.16 188 VAL A N 1
ATOM 1525 C CA . VAL A 1 188 ? -1.848 9.829 15.650 1.00 49.16 188 VAL A CA 1
ATOM 1526 C C . VAL A 1 188 ? -0.539 9.066 15.812 1.00 49.16 188 VAL A C 1
ATOM 1528 O O . VAL A 1 188 ? 0.519 9.685 15.906 1.00 49.16 188 VAL A O 1
ATOM 1531 N N . LEU A 1 189 ? -0.593 7.742 15.936 1.00 50.69 189 LEU A N 1
ATOM 1532 C CA . LEU A 1 189 ? 0.623 6.932 15.946 1.00 50.69 189 LEU A CA 1
ATOM 1533 C C . LEU A 1 189 ? 1.184 6.995 14.519 1.00 50.69 189 LEU A C 1
ATOM 1535 O O . LEU A 1 189 ? 0.926 6.099 13.709 1.00 50.69 189 LEU A O 1
ATOM 1539 N N . GLU A 1 190 ? 1.795 8.144 14.230 1.00 50.25 190 GLU A N 1
ATOM 1540 C CA . GLU A 1 190 ? 2.361 8.587 12.971 1.00 50.25 190 GLU A CA 1
ATOM 1541 C C . GLU A 1 190 ? 3.384 7.547 12.568 1.00 50.25 190 GLU A C 1
ATOM 1543 O O . GLU A 1 190 ? 4.057 6.942 13.420 1.00 50.25 190 GLU A O 1
ATOM 1548 N N . ASP A 1 191 ? 3.428 7.252 11.272 1.00 68.88 191 ASP A N 1
ATOM 1549 C CA . ASP A 1 191 ? 4.427 6.324 10.795 1.00 68.88 191 ASP A CA 1
ATOM 1550 C C . ASP A 1 191 ? 5.808 6.859 11.210 1.00 68.88 191 ASP A C 1
ATOM 1552 O O . ASP A 1 191 ? 6.037 8.069 11.160 1.00 68.88 191 ASP A O 1
ATOM 1556 N N . PRO A 1 192 ? 6.745 6.010 11.662 1.00 55.97 192 PRO A N 1
ATOM 1557 C CA . PRO A 1 192 ? 8.086 6.472 11.988 1.00 55.97 192 PRO A CA 1
ATOM 1558 C C . PRO A 1 192 ? 8.722 7.286 10.852 1.00 55.97 192 PRO A C 1
ATOM 1560 O O . PRO A 1 192 ? 9.521 8.175 11.133 1.00 55.97 192 PRO A O 1
ATOM 1563 N N . CYS A 1 193 ? 8.360 7.020 9.591 1.00 58.25 193 CYS A N 1
ATOM 1564 C CA . CYS A 1 193 ? 8.765 7.835 8.454 1.00 58.25 193 CYS A CA 1
ATOM 1565 C C . CYS A 1 193 ? 8.093 9.213 8.435 1.00 58.25 193 CYS A C 1
ATOM 1567 O O . CYS A 1 193 ? 8.800 10.176 8.170 1.00 58.25 193 CYS A O 1
ATOM 1569 N N . ASP A 1 194 ? 6.810 9.334 8.781 1.00 68.94 194 ASP A N 1
ATOM 1570 C CA . ASP A 1 194 ? 6.103 10.622 8.880 1.00 68.94 194 ASP A CA 1
ATOM 1571 C C . ASP A 1 194 ? 6.684 11.491 10.000 1.00 68.94 194 ASP A C 1
ATOM 1573 O O . ASP A 1 194 ? 6.947 12.675 9.798 1.00 68.94 194 ASP A O 1
ATOM 1577 N N . ILE A 1 195 ? 6.970 10.876 11.154 1.00 67.62 195 ILE A N 1
ATOM 1578 C CA . ILE A 1 195 ? 7.620 11.532 12.297 1.00 67.62 195 ILE A CA 1
ATOM 1579 C C . ILE A 1 195 ? 8.994 12.057 11.869 1.00 67.62 195 ILE A C 1
ATOM 1581 O O . ILE A 1 195 ? 9.331 13.218 12.091 1.00 67.62 195 ILE A O 1
ATOM 1585 N N . VAL A 1 196 ? 9.802 11.202 11.230 1.00 65.62 196 VAL A N 1
ATOM 1586 C CA . VAL A 1 196 ? 11.131 11.585 10.737 1.00 65.62 196 VAL A CA 1
ATOM 1587 C C . VAL A 1 196 ? 11.025 12.662 9.660 1.00 65.62 196 VAL A C 1
ATOM 1589 O O . VAL A 1 196 ? 11.827 13.588 9.662 1.00 65.62 196 VAL A O 1
ATOM 1592 N N . GLU A 1 197 ? 10.047 12.587 8.761 1.00 68.25 197 GLU A N 1
ATOM 1593 C CA . GLU A 1 197 ? 9.844 13.580 7.709 1.00 68.25 197 GLU A CA 1
ATOM 1594 C C . GLU A 1 197 ? 9.412 14.937 8.284 1.00 68.25 197 GLU A C 1
ATOM 1596 O O . GLU A 1 197 ? 9.886 15.970 7.813 1.00 68.25 197 GLU A O 1
ATOM 1601 N N . GLU A 1 198 ? 8.581 14.959 9.330 1.00 67.00 198 GLU A N 1
ATOM 1602 C CA . GLU A 1 198 ? 8.226 16.176 10.066 1.00 67.00 198 GLU A CA 1
ATOM 1603 C C . GLU A 1 198 ? 9.465 16.806 10.724 1.00 67.00 198 GLU A C 1
ATOM 1605 O O . GLU A 1 198 ? 9.714 18.000 10.544 1.00 67.00 198 GLU A O 1
ATOM 1610 N N . PHE A 1 199 ? 10.305 16.007 11.394 1.00 64.12 199 PHE A N 1
ATOM 1611 C CA . PHE A 1 199 ? 11.568 16.485 11.974 1.00 64.12 199 PHE A CA 1
ATOM 1612 C C . PHE A 1 199 ? 12.570 16.968 10.917 1.00 64.12 199 PHE A C 1
ATOM 1614 O O . PHE A 1 199 ? 13.290 17.934 11.147 1.00 64.12 199 PHE A O 1
ATOM 1621 N N . LEU A 1 200 ? 12.613 16.339 9.740 1.00 65.06 200 LEU A N 1
ATOM 1622 C CA . LEU A 1 200 ? 13.458 16.788 8.628 1.00 65.06 200 LEU A CA 1
ATOM 1623 C C . LEU A 1 200 ? 12.930 18.073 7.965 1.00 65.06 200 LEU A C 1
ATOM 1625 O O . LEU A 1 200 ? 13.709 18.799 7.347 1.00 65.06 200 LEU A O 1
ATOM 1629 N N . LYS A 1 201 ? 11.622 18.351 8.077 1.00 65.19 201 LYS A N 1
ATOM 1630 C CA . LYS A 1 201 ? 10.964 19.573 7.581 1.00 65.19 201 LYS A CA 1
ATOM 1631 C C . LYS A 1 201 ? 11.043 20.738 8.563 1.00 65.19 201 LYS A C 1
ATOM 1633 O O . LYS A 1 201 ? 10.957 21.884 8.118 1.00 65.19 201 LYS A O 1
ATOM 1638 N N . GLN A 1 202 ? 11.186 20.478 9.865 1.00 61.88 202 GLN A N 1
ATOM 1639 C CA . GLN A 1 202 ? 11.457 21.527 10.844 1.00 61.88 202 GLN A CA 1
ATOM 1640 C C . GLN A 1 202 ? 12.781 22.189 10.471 1.00 61.88 202 GLN A C 1
ATOM 1642 O O . GLN A 1 202 ? 13.842 21.569 10.456 1.00 61.88 202 GLN A O 1
ATOM 1647 N N . SER A 1 203 ? 12.664 23.448 10.055 1.00 55.31 203 SER A N 1
ATOM 1648 C CA . SER A 1 203 ? 13.730 24.232 9.455 1.00 55.31 203 SER A CA 1
ATOM 1649 C C . SER A 1 203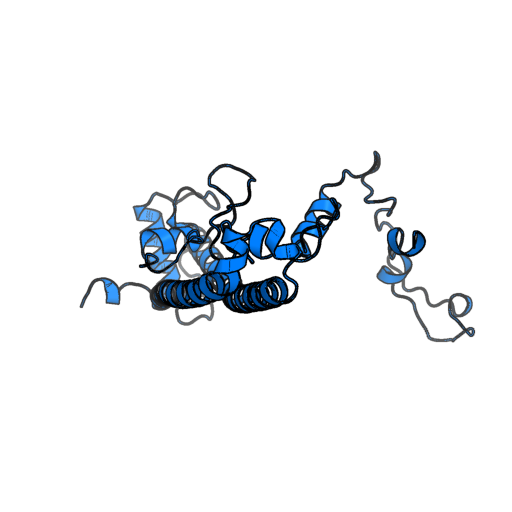 ? 15.007 24.121 10.271 1.00 55.31 203 SER A C 1
ATOM 1651 O O . SER A 1 203 ? 15.019 24.424 11.467 1.00 55.31 203 SER A O 1
ATOM 1653 N N . SER A 1 204 ? 16.080 23.752 9.583 1.00 57.59 204 SER A N 1
ATOM 1654 C CA . SER A 1 204 ? 17.436 24.006 10.020 1.00 57.59 204 SER A CA 1
ATOM 1655 C C . SER A 1 204 ? 17.534 25.410 10.624 1.00 57.59 204 SER A C 1
ATOM 1657 O O . SER A 1 204 ? 16.962 26.360 10.082 1.00 57.59 204 SER A O 1
ATOM 1659 N N . ASP A 1 205 ? 18.266 25.564 11.728 1.00 59.03 205 ASP A N 1
ATOM 1660 C CA . ASP A 1 205 ? 18.621 26.900 12.212 1.00 59.03 205 ASP A CA 1
ATOM 1661 C C . ASP A 1 205 ? 19.303 27.716 11.089 1.00 59.03 205 ASP A C 1
ATOM 1663 O O . ASP A 1 205 ? 19.646 27.191 10.025 1.00 59.03 205 ASP A O 1
ATOM 1667 N N . SER A 1 206 ? 19.566 29.005 11.311 1.00 57.12 206 SER A N 1
ATOM 1668 C CA . SER A 1 206 ? 20.262 29.867 10.336 1.00 57.12 206 SER A CA 1
ATOM 1669 C C . SER A 1 206 ? 21.635 29.339 9.864 1.00 57.12 206 SER A C 1
ATOM 1671 O O . SER A 1 206 ? 22.234 29.930 8.970 1.00 57.12 206 SER A O 1
ATOM 1673 N N . ASN A 1 207 ? 22.124 28.224 10.425 1.00 59.38 207 ASN A N 1
ATOM 1674 C CA . ASN A 1 207 ? 23.351 27.524 10.063 1.00 59.38 207 ASN A CA 1
ATOM 1675 C C . ASN A 1 207 ? 23.134 26.098 9.505 1.00 59.38 207 ASN A C 1
ATOM 1677 O O . ASN A 1 207 ? 24.107 25.346 9.410 1.00 59.38 207 ASN A O 1
ATOM 1681 N N . GLY A 1 208 ? 21.912 25.681 9.154 1.00 61.91 208 GLY A N 1
ATOM 1682 C CA . GLY A 1 208 ? 21.680 24.357 8.563 1.00 61.91 208 GLY A CA 1
ATOM 1683 C C . GLY A 1 208 ? 21.538 23.204 9.569 1.00 61.91 208 GLY A C 1
ATOM 1684 O O . GLY A 1 208 ? 21.637 22.048 9.163 1.00 61.91 208 GLY A O 1
ATOM 1685 N N . ARG A 1 209 ? 21.346 23.477 10.869 1.00 63.28 209 ARG A N 1
ATOM 1686 C CA . ARG A 1 209 ? 21.332 22.452 11.933 1.00 63.28 209 ARG A CA 1
ATOM 1687 C C . ARG A 1 209 ? 19.920 22.045 12.343 1.00 63.28 209 ARG A C 1
ATOM 1689 O O . ARG A 1 209 ? 19.100 22.911 12.624 1.00 63.28 209 ARG A O 1
ATOM 1696 N N . ILE A 1 210 ? 19.683 20.742 12.473 1.00 67.31 210 ILE A N 1
ATOM 1697 C CA . ILE A 1 210 ? 18.442 20.174 13.026 1.00 67.31 210 ILE A CA 1
ATOM 1698 C C . ILE A 1 210 ? 18.574 20.142 14.553 1.00 67.31 210 ILE A C 1
ATOM 1700 O O . ILE A 1 210 ? 19.541 19.574 15.056 1.00 67.31 210 ILE A O 1
ATOM 1704 N N . ASP A 1 211 ? 17.663 20.786 15.286 1.00 65.56 211 ASP A N 1
ATOM 1705 C CA . ASP A 1 211 ? 17.546 20.711 16.757 1.00 65.56 211 ASP A CA 1
ATOM 1706 C C . ASP A 1 211 ? 18.860 20.864 17.531 1.00 65.56 211 ASP A C 1
ATOM 1708 O O . ASP A 1 211 ? 19.202 20.095 18.432 1.00 65.56 211 ASP A O 1
ATOM 1712 N N . LYS A 1 212 ? 19.644 21.879 17.144 1.00 66.56 212 LYS A N 1
ATOM 1713 C CA . LYS A 1 212 ? 20.971 22.198 17.707 1.00 66.56 212 LYS A CA 1
ATOM 1714 C C . LYS A 1 212 ? 22.027 21.091 17.514 1.00 66.56 212 LYS A C 1
ATOM 1716 O O . LYS A 1 212 ? 23.159 21.249 17.981 1.00 66.56 212 LYS A O 1
ATOM 1721 N N . CYS A 1 213 ? 21.722 20.019 16.781 1.00 74.38 213 CYS A N 1
ATOM 1722 C CA . CYS A 1 213 ? 22.689 19.023 16.333 1.00 74.38 213 CYS A CA 1
ATOM 1723 C C . CYS A 1 213 ? 23.595 19.631 15.256 1.00 74.38 213 CYS A C 1
ATOM 1725 O O . CYS A 1 213 ? 23.147 20.029 14.182 1.00 74.38 213 CYS A O 1
ATOM 1727 N N . LYS A 1 214 ? 24.902 19.685 15.514 1.00 73.94 214 LYS A N 1
ATOM 1728 C CA . LYS A 1 214 ? 25.870 20.165 14.521 1.00 73.94 214 LYS A CA 1
ATOM 1729 C C . LYS A 1 214 ? 26.042 19.147 13.390 1.00 73.94 214 LYS A C 1
ATOM 1731 O O . LYS A 1 214 ? 25.997 17.937 13.621 1.00 73.94 214 LYS A O 1
ATOM 1736 N N . SER A 1 215 ? 26.313 19.645 12.184 1.00 72.38 215 SER A N 1
ATOM 1737 C CA . SER A 1 215 ? 26.771 18.821 11.064 1.00 72.38 215 SER A CA 1
ATOM 1738 C C . SER A 1 215 ? 28.007 18.018 11.465 1.00 72.38 215 SER A C 1
ATOM 1740 O O . SER A 1 215 ? 28.902 18.529 12.142 1.00 72.38 215 SER A O 1
ATOM 1742 N N . LYS A 1 216 ? 28.065 16.754 11.042 1.00 76.50 216 LYS A N 1
ATOM 1743 C CA . LYS A 1 216 ? 29.199 15.870 11.327 1.00 76.50 216 LYS A CA 1
ATOM 1744 C C . LYS A 1 216 ? 30.327 16.169 10.344 1.00 76.50 216 LYS A C 1
ATOM 1746 O O . LYS A 1 216 ? 30.411 15.558 9.284 1.00 76.50 216 LYS A O 1
ATOM 1751 N N . THR A 1 217 ? 31.147 17.151 10.689 1.00 71.06 217 THR A N 1
ATOM 1752 C CA . THR A 1 217 ? 32.294 17.615 9.899 1.00 71.06 217 THR A CA 1
ATOM 1753 C C . THR A 1 217 ? 33.592 17.371 10.662 1.00 71.06 217 THR A C 1
ATOM 1755 O O . THR A 1 217 ? 33.610 17.532 11.879 1.00 71.06 217 THR A O 1
ATOM 1758 N N . GLY A 1 218 ? 34.675 17.033 9.961 1.00 75.62 218 GLY A N 1
ATOM 1759 C CA . GLY A 1 218 ? 35.989 16.766 10.559 1.00 75.62 218 GLY A CA 1
ATOM 1760 C C . GLY A 1 218 ? 36.540 15.389 10.186 1.00 75.62 218 GLY A C 1
ATOM 1761 O O . GLY A 1 218 ? 35.975 14.689 9.347 1.00 75.62 218 GLY A O 1
ATOM 1762 N N . GLU A 1 219 ? 37.663 15.014 10.797 1.00 77.81 219 GLU A N 1
ATOM 1763 C CA . GLU A 1 219 ? 38.340 13.739 10.545 1.00 77.81 219 GLU A CA 1
ATOM 1764 C C . GLU A 1 219 ? 37.696 12.607 11.366 1.00 77.81 219 GLU A C 1
ATOM 1766 O O . GLU A 1 219 ? 37.582 12.688 12.589 1.00 77.81 219 GLU A O 1
ATOM 1771 N N . PHE A 1 220 ? 37.255 11.535 10.700 1.00 83.75 220 PHE A N 1
ATOM 1772 C CA . PHE A 1 220 ? 36.554 10.418 11.341 1.00 83.75 220 PHE A CA 1
ATOM 1773 C C . PHE A 1 220 ? 37.534 9.410 11.954 1.00 83.75 220 PHE A C 1
ATOM 1775 O O . PHE A 1 220 ? 37.741 8.321 11.417 1.00 83.75 220 PHE A O 1
ATOM 1782 N N . LYS A 1 221 ? 38.124 9.767 13.097 1.00 88.25 221 LYS A N 1
ATOM 1783 C CA . LYS A 1 221 ? 39.052 8.910 13.850 1.00 88.25 221 LYS A CA 1
ATOM 1784 C C . LYS A 1 221 ? 38.355 8.132 14.962 1.00 88.25 221 LYS A C 1
ATOM 1786 O O . LYS A 1 221 ? 37.413 8.614 15.588 1.00 88.25 221 LYS A O 1
ATOM 1791 N N . TRP A 1 222 ? 38.803 6.900 15.181 1.00 88.12 222 TRP A N 1
ATOM 1792 C CA . TRP A 1 222 ? 38.414 6.127 16.357 1.00 88.12 222 TRP A CA 1
ATOM 1793 C C . TRP A 1 222 ? 39.102 6.719 17.581 1.00 88.12 222 TRP A C 1
ATOM 1795 O O . TRP A 1 222 ? 40.297 6.992 17.531 1.00 88.12 222 TRP A O 1
ATOM 1805 N N . GLU A 1 223 ? 38.334 6.924 18.645 1.00 87.19 223 GLU A N 1
ATOM 1806 C CA . GLU A 1 223 ? 38.860 7.402 19.919 1.00 87.19 223 GLU A CA 1
ATOM 1807 C C . GLU A 1 223 ? 39.160 6.179 20.766 1.00 87.19 223 GLU A C 1
ATOM 1809 O O . GLU A 1 223 ? 38.246 5.417 21.073 1.00 87.19 223 GLU A O 1
ATOM 1814 N N . CYS A 1 224 ? 40.428 5.964 21.073 1.00 88.81 224 CYS A N 1
ATOM 1815 C CA . CYS A 1 224 ? 40.898 4.787 21.791 1.00 88.81 224 CYS A CA 1
ATOM 1816 C C . CYS A 1 224 ? 41.550 5.159 23.124 1.00 88.81 224 CYS A C 1
ATOM 1818 O O . CYS A 1 224 ? 42.101 4.272 23.766 1.00 88.81 224 CYS A O 1
ATOM 1820 N N . ASP A 1 225 ? 41.514 6.434 23.534 1.00 86.50 225 ASP A N 1
ATOM 1821 C CA .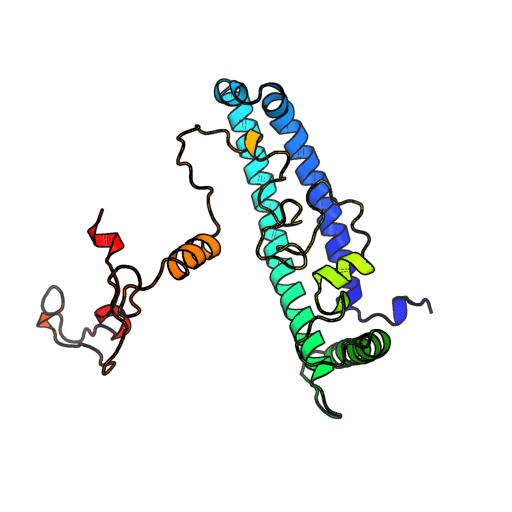 ASP A 1 225 ? 42.039 6.869 24.826 1.00 86.50 225 ASP A CA 1
ATOM 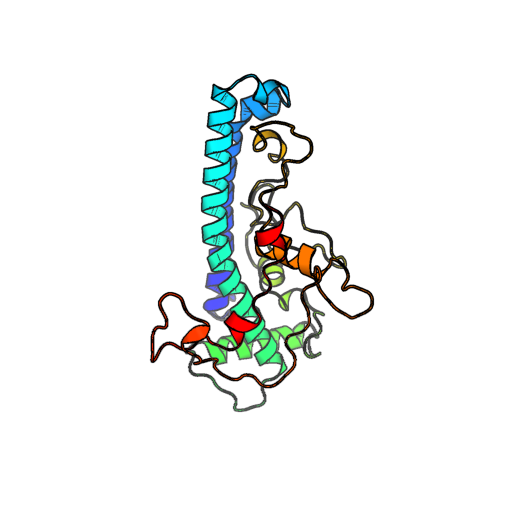1822 C C . ASP A 1 225 ? 41.301 6.147 25.970 1.00 86.50 225 ASP A C 1
ATOM 1824 O O . ASP A 1 225 ? 40.106 6.395 26.182 1.00 86.50 225 ASP A O 1
ATOM 1828 N N . PRO A 1 226 ? 41.985 5.272 26.735 1.00 82.06 226 PRO A N 1
ATOM 1829 C CA . PRO A 1 226 ? 41.370 4.508 27.815 1.00 82.06 226 PRO A CA 1
ATOM 1830 C C . PRO A 1 226 ? 40.709 5.393 28.878 1.00 82.06 226 PRO A C 1
ATOM 1832 O O . PRO A 1 226 ? 39.724 4.972 29.483 1.00 82.06 226 PRO A O 1
ATOM 1835 N N . SER A 1 227 ? 41.197 6.627 29.077 1.00 82.75 227 SER A N 1
ATOM 1836 C CA . SER A 1 227 ? 40.659 7.576 30.065 1.00 82.75 227 SER A CA 1
ATOM 1837 C C . SER A 1 227 ? 39.240 8.063 29.746 1.00 82.75 227 SER A C 1
ATOM 1839 O O . SER A 1 227 ? 38.524 8.536 30.629 1.00 82.75 227 SER A O 1
ATOM 1841 N N . MET A 1 228 ? 38.804 7.907 28.494 1.00 77.62 228 MET A N 1
ATOM 1842 C CA . MET A 1 228 ? 37.470 8.289 28.025 1.00 77.62 228 MET A CA 1
ATOM 1843 C C . MET A 1 228 ? 36.425 7.186 28.262 1.00 77.62 228 MET A C 1
ATOM 1845 O O . MET A 1 228 ? 35.236 7.380 27.981 1.00 77.62 228 MET A O 1
ATOM 1849 N N . PHE A 1 229 ? 36.843 6.028 28.783 1.00 81.88 229 PHE A N 1
ATOM 1850 C CA . PHE A 1 229 ? 35.986 4.882 29.059 1.00 81.88 229 PHE A CA 1
ATOM 1851 C C . PHE A 1 229 ? 35.879 4.613 30.555 1.00 81.88 229 PHE A C 1
ATOM 1853 O O . PHE A 1 229 ? 36.784 4.872 31.345 1.00 81.88 229 PHE A O 1
ATOM 1860 N N . LYS A 1 230 ? 34.737 4.048 30.950 1.00 78.00 230 LYS A N 1
ATOM 1861 C CA . LYS A 1 230 ? 34.527 3.617 32.329 1.00 78.00 230 LYS A CA 1
ATOM 1862 C C . LYS A 1 230 ? 35.584 2.565 32.689 1.00 78.00 230 LYS A C 1
ATOM 1864 O O . LYS A 1 230 ? 35.835 1.659 31.899 1.00 78.00 230 LYS A O 1
ATOM 1869 N N . ASP A 1 231 ? 36.182 2.718 33.867 1.00 80.12 231 ASP A N 1
ATOM 1870 C CA . ASP A 1 231 ? 37.188 1.814 34.437 1.00 80.12 231 ASP A CA 1
ATOM 1871 C C . ASP A 1 231 ? 38.560 1.804 33.723 1.00 80.12 231 ASP A C 1
ATOM 1873 O O . ASP A 1 231 ? 39.343 0.882 33.931 1.00 80.12 231 ASP A O 1
ATOM 1877 N N . ASN A 1 232 ? 38.888 2.841 32.932 1.00 76.56 232 ASN A N 1
ATOM 1878 C CA . ASN A 1 232 ? 40.177 2.990 32.229 1.00 76.56 232 ASN A CA 1
ATOM 1879 C C . ASN A 1 232 ? 40.549 1.762 31.379 1.00 76.56 232 ASN A C 1
ATOM 1881 O O . ASN A 1 232 ? 41.671 1.255 31.428 1.00 76.56 232 ASN A O 1
ATOM 1885 N N . ASN A 1 233 ? 39.568 1.250 30.638 1.00 71.31 233 ASN A N 1
ATOM 1886 C CA . ASN A 1 233 ? 39.650 -0.054 29.996 1.00 71.31 233 ASN A CA 1
ATOM 1887 C C . ASN A 1 233 ? 40.515 -0.002 28.722 1.00 71.31 233 ASN A C 1
ATOM 1889 O O . ASN A 1 233 ? 40.052 0.423 27.658 1.00 71.31 233 ASN A O 1
ATOM 1893 N N . ASP A 1 234 ? 41.774 -0.428 28.843 1.00 72.62 234 ASP A N 1
ATOM 1894 C CA . ASP A 1 234 ? 42.737 -0.433 27.742 1.00 72.62 234 ASP A CA 1
ATOM 1895 C C . ASP A 1 234 ? 42.300 -1.392 26.616 1.00 72.62 234 ASP A C 1
ATOM 1897 O O . ASP A 1 234 ? 41.839 -2.509 26.861 1.00 72.62 234 ASP A O 1
ATOM 1901 N N . GLY A 1 235 ? 42.388 -0.930 25.366 1.00 74.06 235 GLY A N 1
ATOM 1902 C CA . GLY A 1 235 ? 41.952 -1.668 24.171 1.00 74.06 235 GLY A CA 1
ATOM 1903 C C . GLY A 1 235 ? 40.500 -1.446 23.715 1.00 74.06 235 GLY A C 1
ATOM 1904 O O . GLY A 1 235 ? 40.094 -2.015 22.699 1.00 74.06 235 GLY A O 1
ATOM 1905 N N . THR A 1 236 ? 39.710 -0.611 24.401 1.00 80.00 236 THR A N 1
ATOM 1906 C CA . THR A 1 236 ? 38.370 -0.214 23.925 1.00 80.00 236 THR A CA 1
ATOM 1907 C C . THR A 1 236 ? 38.449 1.050 23.072 1.00 80.00 236 THR A C 1
ATOM 1909 O O . THR A 1 236 ? 39.068 2.028 23.470 1.00 80.00 236 THR A O 1
ATOM 1912 N N . CYS A 1 237 ? 37.775 1.063 21.916 1.00 86.88 237 CYS A N 1
ATOM 1913 C CA . CYS A 1 237 ? 37.692 2.245 21.056 1.00 86.88 237 CYS A CA 1
ATOM 1914 C C . CYS A 1 237 ? 36.239 2.651 20.768 1.00 86.88 237 CYS A C 1
ATOM 1916 O O . CYS A 1 237 ? 35.377 1.816 20.477 1.00 86.88 237 CYS A O 1
ATOM 1918 N N . MET A 1 238 ? 35.966 3.955 20.771 1.00 86.62 238 MET A N 1
ATOM 1919 C CA . MET A 1 238 ? 34.684 4.543 20.410 1.00 86.62 238 MET A CA 1
ATOM 1920 C C . MET A 1 238 ? 34.680 4.918 18.923 1.00 86.62 238 MET A C 1
ATOM 1922 O O . MET A 1 238 ? 35.534 5.693 18.485 1.00 86.62 238 MET A O 1
ATOM 1926 N N . PRO A 1 239 ? 33.702 4.448 18.130 1.00 87.81 239 PRO A N 1
ATOM 1927 C CA . PRO A 1 239 ? 33.632 4.794 16.718 1.00 87.81 239 PRO A CA 1
ATOM 1928 C C . PRO A 1 239 ? 33.290 6.280 16.513 1.00 87.81 239 PRO A C 1
ATOM 1930 O O . PRO A 1 239 ? 32.456 6.818 17.254 1.00 87.81 239 PRO A O 1
ATOM 1933 N N . PRO A 1 240 ? 33.802 6.921 15.442 1.00 83.38 240 PRO A N 1
ATOM 1934 C CA . PRO A 1 240 ? 33.556 8.339 15.146 1.00 83.38 240 PRO A CA 1
ATOM 1935 C C . PRO A 1 240 ? 32.065 8.713 15.100 1.00 83.38 240 PRO A C 1
ATOM 1937 O O . PRO A 1 240 ? 31.652 9.812 15.477 1.00 83.38 240 PRO A O 1
ATOM 1940 N N . ARG A 1 241 ? 31.217 7.770 14.660 1.00 81.25 241 ARG A N 1
ATOM 1941 C CA . ARG A 1 241 ? 29.759 7.948 14.589 1.00 81.25 241 ARG A CA 1
ATOM 1942 C C . ARG A 1 241 ? 29.111 8.101 15.968 1.00 81.25 241 ARG A C 1
ATOM 1944 O O . ARG A 1 241 ? 28.118 8.820 16.069 1.00 81.25 241 ARG A O 1
ATOM 1951 N N . ARG A 1 242 ? 29.656 7.422 16.986 1.00 82.12 242 ARG A N 1
ATOM 1952 C CA . ARG A 1 242 ? 29.176 7.451 18.375 1.00 82.12 242 ARG A CA 1
ATOM 1953 C C . ARG A 1 242 ? 29.730 8.652 19.142 1.00 82.12 242 ARG A C 1
ATOM 1955 O O . ARG A 1 242 ? 28.984 9.226 19.922 1.00 82.12 242 ARG A O 1
ATOM 1962 N N . GLN A 1 243 ? 30.963 9.074 18.850 1.00 81.50 243 GLN A N 1
ATOM 1963 C CA . GLN A 1 243 ? 31.545 10.313 19.390 1.00 81.50 243 GLN A CA 1
ATOM 1964 C C . GLN A 1 243 ? 30.705 11.546 19.012 1.00 81.50 243 GLN A C 1
ATOM 1966 O O . GLN A 1 243 ? 30.462 12.421 19.831 1.00 81.50 243 GLN A O 1
ATOM 1971 N N . ASN A 1 244 ? 30.192 11.576 17.777 1.00 77.94 244 ASN A N 1
ATOM 1972 C CA . ASN A 1 244 ? 29.346 12.654 17.258 1.00 77.94 244 ASN A CA 1
ATOM 1973 C C . ASN A 1 244 ? 27.853 12.275 17.247 1.00 77.94 244 ASN A C 1
ATOM 1975 O O . ASN A 1 244 ? 27.133 12.562 16.282 1.00 77.94 244 ASN A O 1
ATOM 1979 N N . LEU A 1 245 ? 27.380 11.529 18.249 1.00 81.81 245 LEU A N 1
ATOM 1980 C CA . LEU A 1 245 ? 25.962 11.187 18.379 1.00 81.81 245 LEU A CA 1
ATOM 1981 C C . LEU A 1 245 ? 25.179 12.412 18.868 1.00 81.81 245 LEU A C 1
ATOM 1983 O O . LEU A 1 245 ? 25.534 13.006 19.881 1.00 81.81 245 LEU A O 1
ATOM 1987 N N . CYS A 1 246 ? 24.101 12.783 18.174 1.00 77.88 246 CYS A N 1
ATOM 1988 C CA . CYS A 1 246 ? 23.229 13.834 18.682 1.00 77.88 246 CYS A CA 1
ATOM 1989 C C . CYS A 1 246 ? 22.267 13.258 19.721 1.00 77.88 246 CYS A C 1
ATOM 1991 O O . CYS A 1 246 ? 21.514 12.335 19.419 1.00 77.88 246 CYS A O 1
ATOM 1993 N N . VAL A 1 247 ? 22.303 13.807 20.934 1.00 79.06 247 VAL A N 1
ATOM 1994 C CA . VAL A 1 247 ? 21.508 13.342 22.083 1.00 79.06 247 VAL A CA 1
ATOM 1995 C C . VAL A 1 247 ? 20.574 14.424 22.629 1.00 79.06 247 VAL A C 1
ATOM 1997 O O . VAL A 1 247 ? 20.071 14.287 23.737 1.00 79.06 247 VAL A O 1
ATOM 2000 N N . HIS A 1 248 ? 20.325 15.495 21.865 1.00 72.88 248 HIS A N 1
ATOM 2001 C CA . HIS A 1 248 ? 19.572 16.672 22.316 1.00 72.88 248 HIS A CA 1
ATOM 2002 C C . HIS A 1 248 ? 18.251 16.315 23.017 1.00 72.88 248 HIS A C 1
ATOM 2004 O O . HIS A 1 248 ? 18.006 16.745 24.142 1.00 72.88 248 HIS A O 1
ATOM 2010 N N . TYR A 1 249 ? 17.455 15.441 22.404 1.00 64.69 249 TYR A N 1
ATOM 2011 C CA . TYR A 1 249 ? 16.174 15.005 22.957 1.00 64.69 249 TYR A CA 1
ATOM 2012 C C . TYR A 1 249 ? 16.282 14.049 24.148 1.00 64.69 249 TYR A C 1
ATOM 2014 O O . TYR A 1 249 ? 15.362 13.976 24.950 1.00 64.69 249 TYR A O 1
ATOM 2022 N N . LEU A 1 250 ? 17.407 13.346 24.306 1.00 68.38 250 LEU A N 1
ATOM 2023 C CA . LEU A 1 250 ? 17.641 12.482 25.470 1.00 68.38 250 LEU A CA 1
ATOM 2024 C C . LEU A 1 250 ? 18.024 13.288 26.719 1.00 68.38 250 LEU A C 1
ATOM 2026 O O . LEU A 1 250 ? 17.935 12.767 27.822 1.00 68.38 250 LEU A O 1
ATOM 2030 N N . THR A 1 251 ? 18.451 14.544 26.549 1.00 62.97 251 THR A N 1
ATOM 2031 C CA . THR A 1 251 ? 18.844 15.443 27.652 1.00 62.97 251 THR A CA 1
ATOM 2032 C C . THR A 1 251 ? 17.717 16.342 28.170 1.00 62.97 251 THR A C 1
ATOM 2034 O O . THR A 1 251 ? 17.941 17.094 29.111 1.00 62.97 251 THR A O 1
ATOM 2037 N N . GLN A 1 252 ? 16.534 16.304 27.547 1.00 57.06 252 GLN A N 1
ATOM 2038 C CA . GLN A 1 252 ? 15.362 17.115 27.924 1.00 57.06 252 GLN A CA 1
ATOM 2039 C C . GLN A 1 252 ? 14.273 16.319 28.666 1.00 57.06 252 GLN A C 1
ATOM 2041 O O . GLN A 1 252 ? 13.218 16.877 28.961 1.00 57.06 252 GLN A O 1
ATOM 2046 N N . LEU A 1 253 ? 14.522 15.032 28.928 1.00 47.28 253 LEU A N 1
ATOM 2047 C CA . LEU A 1 253 ? 13.689 14.153 29.755 1.00 47.28 253 LEU A CA 1
ATOM 2048 C C . LEU A 1 253 ? 14.059 14.305 31.233 1.00 47.28 253 LEU A C 1
ATOM 2050 O O . LEU A 1 253 ? 13.128 14.250 32.064 1.00 47.28 253 LEU A O 1
#

Organism: NCBI:txid1036725

pLDDT: mean 80.14, std 14.11, range [36.81, 97.62]

InterPro domains:
  IPR042202 Duffy-antigen binding superfamily [G3DSA:1.20.1310.20] (198-253)

Sequence (253 aa):
MTPDDYIPQRLRWMTEWAEWFCKMQSEAYKKLKEQCSQCKEKGNNCMHGRNECNTCTAACKAYRDKIKKWEKQWTKIKGKYEELYLQAQRSSAGTGFYDPDYQQVVAFFKELQKANGDNELGVATSPYFTAAGYIHQEAQISDCKIQTDFCEKKKGGNDNNEKYAFHPEPYDHKKACACDGRNPDVKVLEDPCDIVEEFLKQSSDSNGRIDKCKSKTGEFKWECDPSMFKDNNDGTCMPPRRQNLCVHYLTQL

Secondary structure (DSSP, 8-state):
--GGGGS-HHHHHHHHHHHHHHHHHHHHHHHHHHHTHHHHHHGGGGGG-HHHHHHHHHHHHHHHHHHHHHHHHHHHHHHHHHHHHHHHHHPPTT---S-TTHHHHHHHHHHHHHHHT--STT---SGGGSHHHHHHHHS--TT--S--BS-SB-TTSS-B-TTBTT-SS-GGGHHHH--S---TT------HHHHHHHHHHS---TTS-STTPPP--S----B--GGGSGGG-TT--B-HHHHT---GGGG--